Protein AF-A0A432KDE8-F1 (afdb_monomer_lite)

Foldseek 3Di:
DVLLVVLLCQLVPDAAPAEDEDEPQFQDVQLCVQVVGDDHLVRVLVSLVSNCVRFLDADDQQAGSYHYEYEHEPQGPPDDLVRLVSRVVSLVVCVVVVGAHLYYHYYYDDDPPTHDDPVVSSVVSVVCCLPVHQQVSCCVRAPFQGKGFWWAWAPWQDQDRDPCCVPPCVLQDQVQPFAATKIWTFHDDDDTAIEIEGGRDRHRDTFMWGFHADDSGHTYTAGAAAELLDHALSNQCSFPPQHSLNSVLLVVLSVVCVVVVHDDPALVVSCVSSVHDDDPCCNRHYDNPD

Sequence (290 aa):
EPSTEITKTLVETLSDGAVLSFGLESADPTVHEQNWLNCNPEQLRIAIRLVNEHGRQRGERGLPRLLPGLNFIAGLNGETEATYRMNLELLTSLRNEGLWLRRINIRQVEGQGFQEIPEQTFREFKREVRESIDRPLLKEMLPVGTILREVWWEAHDDRIRRPEQVLDPSYREASIHGAPGITFGRQIGAYPILVGVPYKIPLETGSDILVTGHGMRSITGVEVGLDVNSATQQQFMAIPGIGSKSAWRLVSARARAASRGVAFDSVESAFAAARLDFPATADSVLSCDA

Structure (mmCIF, N/CA/C/O backbone):
data_AF-A0A432KDE8-F1
#
_entry.id   AF-A0A432KDE8-F1
#
loop_
_atom_site.group_PDB
_atom_site.id
_atom_site.type_symbol
_atom_site.label_atom_id
_atom_site.label_alt_id
_atom_site.label_comp_id
_atom_site.label_asym_id
_atom_site.label_entity_id
_atom_site.label_seq_id
_atom_site.pdbx_PDB_ins_code
_atom_site.Cartn_x
_atom_site.Cartn_y
_atom_site.Cartn_z
_atom_site.occupancy
_atom_site.B_iso_or_equiv
_atom_site.auth_seq_id
_atom_site.auth_comp_id
_atom_site.auth_asym_id
_atom_site.auth_atom_id
_atom_site.pdbx_PDB_model_num
ATOM 1 N N . GLU A 1 1 ? -28.822 14.129 5.075 1.00 82.75 1 GLU A N 1
ATOM 2 C CA . GLU A 1 1 ? -28.477 14.643 6.421 1.00 82.75 1 GLU A CA 1
ATOM 3 C C . GLU A 1 1 ? -27.187 15.457 6.345 1.00 82.75 1 GLU A C 1
ATOM 5 O O . GLU A 1 1 ? -26.467 15.291 5.363 1.00 82.75 1 GLU A O 1
ATOM 10 N N . PRO A 1 2 ? -26.862 16.310 7.334 1.00 93.62 2 PRO A N 1
ATOM 11 C CA . PRO A 1 2 ? -25.606 17.068 7.343 1.00 93.62 2 PRO A CA 1
ATOM 12 C C . PRO A 1 2 ? -24.349 16.194 7.176 1.00 93.62 2 PRO A C 1
ATOM 14 O O . PRO A 1 2 ? -23.427 16.568 6.459 1.00 93.62 2 PRO A O 1
ATOM 17 N N . SER A 1 3 ? -24.337 14.997 7.770 1.00 92.50 3 SER A N 1
ATOM 18 C CA . SER A 1 3 ? -23.261 13.999 7.648 1.00 92.50 3 SER A CA 1
ATOM 19 C C . SER A 1 3 ? -23.005 13.567 6.198 1.00 92.50 3 SER A C 1
ATOM 21 O O . SER A 1 3 ? -21.852 13.441 5.778 1.00 92.50 3 SER A O 1
ATOM 23 N N . THR A 1 4 ? -24.071 13.374 5.419 1.00 96.25 4 THR A N 1
ATOM 24 C CA . THR A 1 4 ? -24.011 13.013 3.998 1.00 96.25 4 THR A CA 1
ATOM 25 C C . THR A 1 4 ? -23.340 14.108 3.178 1.00 96.25 4 THR A C 1
ATOM 27 O O . THR A 1 4 ? -22.425 13.828 2.409 1.00 96.25 4 THR A O 1
ATOM 30 N N . GLU A 1 5 ? -23.758 15.358 3.368 1.00 97.25 5 GLU A N 1
ATOM 31 C CA . GLU A 1 5 ? -23.236 16.494 2.601 1.00 97.25 5 GLU A CA 1
ATOM 32 C C . GLU A 1 5 ? -21.779 16.801 2.962 1.00 97.25 5 GLU A C 1
ATOM 34 O O . GLU A 1 5 ? -20.968 17.067 2.075 1.00 97.25 5 GLU A O 1
ATOM 39 N N . ILE A 1 6 ? -21.401 16.650 4.238 1.00 96.75 6 ILE A N 1
ATOM 40 C CA . ILE A 1 6 ? -19.994 16.712 4.661 1.00 96.75 6 ILE A CA 1
ATOM 41 C C . ILE A 1 6 ? -19.186 15.607 3.971 1.00 96.75 6 ILE A C 1
ATOM 43 O O . ILE A 1 6 ? -18.126 15.878 3.414 1.00 96.75 6 ILE A O 1
ATOM 47 N N . THR A 1 7 ? -19.688 14.368 3.968 1.00 97.06 7 THR A N 1
ATOM 48 C CA . THR A 1 7 ? -18.990 13.230 3.347 1.00 97.06 7 THR A CA 1
ATOM 49 C C . THR A 1 7 ? -18.776 13.456 1.852 1.00 97.06 7 THR A C 1
ATOM 51 O O . THR A 1 7 ? -17.662 13.273 1.369 1.00 97.06 7 THR A O 1
ATOM 54 N N . LYS A 1 8 ? -19.804 13.907 1.123 1.00 97.31 8 LYS A N 1
ATOM 55 C CA . LYS A 1 8 ? -19.689 14.250 -0.303 1.00 97.31 8 LYS A CA 1
ATOM 56 C C . LYS A 1 8 ? -18.680 15.370 -0.539 1.00 97.31 8 LYS A C 1
ATOM 58 O O . LYS A 1 8 ? -17.790 15.209 -1.364 1.00 97.31 8 LYS A O 1
ATOM 63 N N . THR A 1 9 ? -18.747 16.439 0.256 1.00 97.69 9 THR A N 1
ATOM 64 C CA . THR A 1 9 ? -17.784 17.548 0.177 1.00 97.69 9 THR A CA 1
ATOM 65 C C . THR A 1 9 ? -16.349 17.044 0.355 1.00 97.69 9 THR A C 1
ATOM 67 O O . THR A 1 9 ? -15.463 17.425 -0.404 1.00 97.69 9 THR A O 1
ATOM 70 N N . LEU A 1 10 ? -16.097 16.144 1.314 1.00 96.38 10 LEU A N 1
ATOM 71 C CA . LEU A 1 10 ? -14.774 15.538 1.505 1.00 96.38 10 LEU A CA 1
ATOM 72 C C . LEU A 1 10 ? -14.344 14.699 0.290 1.00 96.38 10 LEU A C 1
ATOM 74 O O . LEU A 1 10 ? -13.197 14.787 -0.131 1.00 96.38 10 LEU A O 1
ATOM 78 N N . VAL A 1 11 ? -15.252 13.915 -0.296 1.00 96.31 11 VAL A N 1
ATOM 79 C CA . VAL A 1 11 ? -14.996 13.098 -1.502 1.00 96.31 11 VAL A CA 1
ATOM 80 C C . VAL A 1 11 ? -14.700 13.955 -2.741 1.00 96.31 11 VAL A C 1
ATOM 82 O O . VAL A 1 11 ? -13.965 13.524 -3.634 1.00 96.31 11 VAL A O 1
ATOM 85 N N . GLU A 1 12 ? -15.284 15.147 -2.818 1.00 95.44 12 GLU A N 1
ATOM 86 C CA . GLU A 1 12 ? -15.116 16.084 -3.933 1.00 95.44 12 GLU A CA 1
ATOM 87 C C . GLU A 1 12 ? -13.863 16.952 -3.797 1.00 95.44 12 GLU A C 1
ATOM 89 O O . GLU A 1 12 ? -13.263 17.309 -4.808 1.00 95.44 12 GLU A O 1
ATOM 94 N N . THR A 1 13 ? -13.463 17.289 -2.568 1.00 95.00 13 THR A N 1
ATOM 95 C CA . THR A 1 13 ? -12.390 18.265 -2.313 1.00 95.00 13 THR A CA 1
ATOM 96 C C . THR A 1 13 ? -11.050 17.643 -1.938 1.00 95.00 13 THR A C 1
ATOM 98 O O . THR A 1 13 ? -10.013 18.273 -2.150 1.00 95.00 13 THR A O 1
ATOM 101 N N . LEU A 1 14 ? -11.033 16.429 -1.382 1.00 93.81 14 LEU A N 1
ATOM 102 C CA . LEU A 1 14 ? -9.791 15.746 -1.033 1.00 93.81 14 LEU A CA 1
ATOM 103 C C . LEU A 1 14 ? -9.231 14.979 -2.231 1.00 93.81 14 LEU A C 1
ATOM 105 O O . LEU A 1 14 ? -9.968 14.413 -3.038 1.00 93.81 14 LEU A O 1
ATOM 109 N N . SER A 1 15 ? -7.902 14.899 -2.302 1.00 92.06 15 SER A N 1
ATOM 110 C CA . SER A 1 15 ? -7.239 13.975 -3.217 1.00 92.06 15 SER A CA 1
ATOM 111 C C . SER A 1 15 ? -7.617 12.535 -2.875 1.00 92.06 15 SER A C 1
ATOM 113 O O . SER A 1 15 ? -7.806 12.184 -1.706 1.00 92.06 15 SER A O 1
ATOM 115 N N . ASP A 1 16 ? -7.677 11.680 -3.890 1.00 93.38 16 ASP A N 1
ATOM 116 C CA . ASP A 1 16 ? -7.963 10.267 -3.689 1.00 93.38 16 ASP A CA 1
ATOM 117 C C . ASP A 1 16 ? -6.924 9.580 -2.789 1.00 93.38 16 ASP A C 1
ATOM 119 O O . ASP A 1 16 ? -5.764 9.981 -2.679 1.00 93.38 16 ASP A O 1
ATOM 123 N N . GLY A 1 17 ? -7.361 8.548 -2.076 1.00 93.12 17 GLY A N 1
ATOM 124 C CA . GLY A 1 17 ? -6.592 7.912 -1.013 1.00 93.12 17 GLY A CA 1
ATOM 125 C C . GLY A 1 17 ? -6.749 8.572 0.355 1.00 93.12 17 GLY A C 1
ATOM 126 O O . GLY A 1 17 ? -6.045 8.180 1.293 1.00 93.12 17 GLY A O 1
ATOM 127 N N . ALA A 1 18 ? -7.652 9.546 0.498 1.00 94.56 18 ALA A N 1
ATOM 128 C CA . ALA A 1 18 ? -7.972 10.143 1.784 1.00 94.56 18 ALA A CA 1
ATOM 129 C C . ALA A 1 18 ? -8.599 9.120 2.746 1.00 94.56 18 ALA A C 1
ATOM 131 O O . ALA A 1 18 ? -9.292 8.178 2.345 1.00 94.56 18 ALA A O 1
ATOM 132 N N . VAL A 1 19 ? -8.352 9.307 4.047 1.00 94.31 19 VAL A N 1
ATOM 133 C CA . VAL A 1 19 ? -8.824 8.388 5.092 1.00 94.31 19 VAL A CA 1
ATOM 134 C C . VAL A 1 19 ? -9.444 9.152 6.245 1.00 94.31 19 VAL A C 1
ATOM 136 O O . VAL A 1 19 ? -8.786 10.001 6.846 1.00 94.31 19 VAL A O 1
ATOM 139 N N . LEU A 1 20 ? -10.679 8.796 6.597 1.00 93.50 20 LEU A N 1
ATOM 140 C CA . LEU A 1 20 ? -11.318 9.255 7.826 1.00 93.50 20 LEU A CA 1
ATOM 141 C C . LEU A 1 20 ? -10.992 8.302 8.963 1.00 93.50 20 LEU A C 1
ATOM 143 O O . LEU A 1 20 ? -11.330 7.124 8.912 1.00 93.50 20 LEU A O 1
ATOM 147 N N . SER A 1 21 ? -10.324 8.810 9.992 1.00 90.44 21 SER A N 1
ATOM 148 C CA . SER A 1 21 ? -9.981 8.021 11.169 1.00 90.44 21 SER A CA 1
ATOM 149 C C . SER A 1 21 ? -11.147 8.018 12.153 1.00 90.44 21 SER A C 1
ATOM 151 O O . SER A 1 21 ? -11.440 9.047 12.754 1.00 90.44 21 SER A O 1
ATOM 153 N N . PHE A 1 22 ? -11.762 6.858 12.360 1.00 91.31 22 PHE A N 1
ATOM 154 C CA . PHE A 1 22 ? -12.765 6.652 13.398 1.00 91.31 22 PHE A CA 1
ATOM 155 C C . PHE A 1 22 ? -12.107 6.112 14.674 1.00 91.31 22 PHE A C 1
ATOM 157 O O . PHE A 1 22 ? -11.294 5.179 14.630 1.00 91.31 22 PHE A O 1
ATOM 164 N N . GLY A 1 23 ? -12.443 6.734 15.805 1.00 83.00 23 GLY A N 1
ATOM 165 C CA . GLY A 1 23 ? -12.075 6.271 17.141 1.00 83.00 23 GLY A CA 1
ATOM 166 C C . GLY A 1 23 ? -13.176 5.374 17.691 1.00 83.00 23 GLY A C 1
ATOM 167 O O . GLY A 1 23 ? -14.248 5.870 18.027 1.00 83.00 23 GLY A O 1
ATOM 168 N N . LEU A 1 24 ? -12.940 4.062 17.652 1.00 92.44 24 LEU A N 1
ATOM 169 C CA . LEU A 1 24 ? -13.739 3.067 18.374 1.00 92.44 24 LEU A CA 1
ATOM 170 C C . LEU A 1 24 ? -12.958 2.544 19.580 1.00 92.44 24 LEU A C 1
ATOM 172 O O . LEU A 1 24 ? -13.542 2.325 20.631 1.00 92.44 24 LEU A O 1
ATOM 176 N N . GLU A 1 25 ? -11.649 2.319 19.399 1.00 95.12 25 GLU A N 1
ATOM 177 C CA . GLU A 1 25 ? -10.692 1.797 20.379 1.00 95.12 25 GLU A CA 1
ATOM 178 C C . GLU A 1 25 ? -10.941 0.337 20.804 1.00 95.12 25 GLU A C 1
ATOM 180 O O . GLU A 1 25 ? -9.990 -0.447 20.797 1.00 95.12 25 GLU A O 1
ATOM 185 N N . SER A 1 26 ? -12.186 -0.054 21.090 1.00 96.50 26 SER A N 1
ATOM 186 C CA . SER A 1 26 ? -12.612 -1.426 21.381 1.00 96.50 26 SER A CA 1
ATOM 187 C C . SER A 1 26 ? -14.094 -1.644 21.047 1.00 96.50 26 SER A C 1
ATOM 189 O O . SER A 1 26 ? -14.924 -0.760 21.234 1.00 96.50 26 SER A O 1
ATOM 191 N N . ALA A 1 27 ? -14.434 -2.838 20.565 1.00 96.44 27 ALA A N 1
ATOM 192 C CA . ALA A 1 27 ? -15.807 -3.297 20.358 1.00 96.44 27 ALA A CA 1
ATOM 193 C C . ALA A 1 27 ? -16.428 -3.914 21.624 1.00 96.44 27 ALA A C 1
ATOM 195 O O . ALA A 1 27 ? -17.607 -4.259 21.613 1.00 96.44 27 ALA A O 1
ATOM 196 N N . ASP A 1 28 ? -15.641 -4.088 22.687 1.00 96.88 28 ASP A N 1
ATOM 197 C CA . ASP A 1 28 ? -16.092 -4.674 23.946 1.00 96.88 28 ASP A CA 1
ATOM 198 C C . ASP A 1 28 ? -16.899 -3.650 24.769 1.00 96.88 28 ASP A C 1
ATOM 200 O O . ASP A 1 28 ? -16.348 -2.608 25.144 1.00 96.88 28 ASP A O 1
ATOM 204 N N . PRO A 1 29 ? -18.183 -3.924 25.084 1.00 95.81 29 PRO A N 1
ATOM 205 C CA . PRO A 1 29 ? -19.028 -3.010 25.850 1.00 95.81 29 PRO A CA 1
ATOM 206 C C . PRO A 1 29 ? -18.489 -2.687 27.247 1.00 95.81 29 PRO A C 1
ATOM 208 O O . PRO A 1 29 ? -18.653 -1.562 27.717 1.00 95.81 29 PRO A O 1
ATOM 211 N N . THR A 1 30 ? -17.826 -3.640 27.911 1.00 96.38 30 THR A N 1
ATOM 212 C CA . THR A 1 30 ? -17.240 -3.419 29.239 1.00 96.38 30 THR A CA 1
ATOM 213 C C . THR A 1 30 ? -16.059 -2.460 29.152 1.00 96.38 30 THR A C 1
ATOM 215 O O . THR A 1 30 ? -15.955 -1.539 29.961 1.00 96.38 30 THR A O 1
ATOM 218 N N . VAL A 1 31 ? -15.207 -2.615 28.134 1.00 96.31 31 VAL A N 1
ATOM 219 C CA . VAL A 1 31 ? -14.114 -1.667 27.866 1.00 96.31 31 VAL A CA 1
ATOM 220 C C . VAL A 1 31 ? -14.674 -0.298 27.477 1.00 96.31 31 VAL A C 1
ATOM 222 O O . VAL A 1 31 ? -14.171 0.725 27.936 1.00 96.31 31 VAL A O 1
ATOM 225 N N . HIS A 1 32 ? -15.737 -0.259 26.674 1.00 95.06 32 HIS A N 1
ATOM 226 C CA . HIS A 1 32 ? -16.395 0.983 26.276 1.00 95.06 32 HIS A CA 1
ATOM 227 C C . HIS A 1 32 ? -16.885 1.794 27.482 1.00 95.06 32 HIS A C 1
ATOM 229 O O . HIS A 1 32 ? -16.565 2.978 27.593 1.00 95.06 32 HIS A O 1
ATOM 235 N N . GLU A 1 33 ? -17.592 1.148 28.412 1.00 95.44 33 GLU A N 1
ATOM 236 C CA . GLU A 1 33 ? -18.104 1.784 29.628 1.00 95.44 33 GLU A CA 1
ATOM 237 C C . GLU A 1 33 ? -16.974 2.227 30.569 1.00 95.44 33 GLU A C 1
ATOM 239 O O . GLU A 1 33 ? -16.932 3.383 30.986 1.00 95.44 33 GLU A O 1
ATOM 244 N N . GLN A 1 34 ? -16.012 1.345 30.865 1.00 95.81 34 GLN A N 1
ATOM 245 C CA . GLN A 1 34 ? -14.955 1.640 31.841 1.00 95.81 34 GLN A CA 1
ATOM 246 C C . GLN A 1 34 ? -13.970 2.724 31.385 1.00 95.81 34 GLN A C 1
ATOM 248 O O . GLN A 1 34 ? -13.330 3.360 32.224 1.00 95.81 34 GLN A O 1
ATOM 253 N N . ASN A 1 35 ? -13.844 2.948 30.075 1.00 94.44 35 ASN A N 1
ATOM 254 C CA . ASN A 1 35 ? -12.920 3.932 29.507 1.00 94.44 35 ASN A CA 1
ATOM 255 C C . ASN A 1 35 ? -13.633 5.146 28.896 1.00 94.44 35 ASN A C 1
ATOM 257 O O . ASN A 1 35 ? -12.961 5.983 28.297 1.00 94.44 35 ASN A O 1
ATOM 261 N N . TRP A 1 36 ? -14.957 5.264 29.061 1.00 93.25 36 TRP A N 1
ATOM 262 C CA . TRP A 1 36 ? -15.755 6.389 28.555 1.00 93.25 36 TRP A CA 1
ATOM 263 C C . TRP A 1 36 ? -15.548 6.635 27.053 1.00 93.25 36 TRP A C 1
ATOM 265 O O . TRP A 1 36 ? -15.323 7.765 26.613 1.00 93.25 36 TRP A O 1
ATOM 275 N N . LEU A 1 37 ? -15.564 5.560 26.261 1.00 93.19 37 LEU A N 1
ATOM 276 C CA . LEU A 1 37 ? -15.323 5.653 24.822 1.00 93.19 37 LEU A CA 1
ATOM 277 C C . LEU A 1 37 ? -16.490 6.372 24.123 1.00 93.19 37 LEU A C 1
ATOM 279 O O . LEU A 1 37 ? -17.655 6.202 24.466 1.00 93.19 37 LEU A O 1
ATOM 283 N N . ASN A 1 38 ? -16.181 7.183 23.111 1.00 88.56 38 ASN A N 1
ATOM 284 C CA . ASN A 1 38 ? -17.164 8.093 22.503 1.00 88.56 38 ASN A CA 1
ATOM 285 C C . ASN A 1 38 ? -18.057 7.447 21.432 1.00 88.56 38 ASN A C 1
ATOM 287 O O . ASN A 1 38 ? -19.026 8.064 20.992 1.00 88.56 38 ASN A O 1
ATOM 291 N N . CYS A 1 39 ? -17.700 6.258 20.947 1.00 89.69 39 CYS A N 1
ATOM 292 C CA . CYS A 1 39 ? -18.337 5.626 19.796 1.00 89.69 39 CYS A CA 1
ATOM 293 C C . CYS A 1 39 ? -18.566 4.144 20.072 1.00 89.69 39 CYS A C 1
ATOM 295 O O . CYS A 1 39 ? -17.657 3.457 20.540 1.00 89.69 39 CYS A O 1
ATOM 297 N N . ASN A 1 40 ? -19.769 3.653 19.780 1.00 90.62 40 ASN A N 1
ATOM 298 C CA . ASN A 1 40 ? -20.090 2.229 19.850 1.00 90.62 40 ASN A CA 1
ATOM 299 C C . ASN A 1 40 ? -20.068 1.566 18.451 1.00 90.62 40 ASN A C 1
ATOM 301 O O . ASN A 1 40 ? -20.041 2.261 17.425 1.00 90.62 40 ASN A O 1
ATOM 305 N N . PRO A 1 41 ? -20.064 0.221 18.371 1.00 93.31 41 PRO A N 1
ATOM 306 C CA . PRO A 1 41 ? -20.001 -0.499 17.098 1.00 93.31 41 PRO A CA 1
ATOM 307 C C . PRO A 1 41 ? -21.138 -0.175 16.115 1.00 93.31 41 PRO A C 1
ATOM 309 O O . PRO A 1 41 ? -20.912 -0.156 14.902 1.00 93.31 41 PRO A O 1
ATOM 312 N N . GLU A 1 42 ? -22.349 0.094 16.601 1.00 92.19 42 GLU A N 1
ATOM 313 C CA . GLU A 1 42 ? -23.518 0.423 15.782 1.00 92.19 42 GLU A CA 1
ATOM 314 C C . GLU A 1 42 ? -23.363 1.793 15.112 1.00 92.19 42 GLU A C 1
ATOM 316 O O . GLU A 1 42 ? -23.521 1.914 13.893 1.00 92.19 42 GLU A O 1
ATOM 321 N N . GLN A 1 43 ? -22.996 2.815 15.889 1.00 92.88 43 GLN A N 1
ATOM 322 C CA . GLN A 1 43 ? -22.702 4.162 15.394 1.00 92.88 43 GLN A CA 1
ATOM 323 C C . GLN A 1 43 ? -21.555 4.130 14.385 1.00 92.88 43 GLN A C 1
ATOM 325 O O . GLN A 1 43 ? -21.659 4.709 13.298 1.00 92.88 43 GLN A O 1
ATOM 330 N N . LEU A 1 44 ? -20.488 3.393 14.708 1.00 95.12 44 LEU A N 1
ATOM 331 C CA . LEU A 1 44 ? -19.358 3.203 13.810 1.00 95.12 44 LEU A CA 1
ATOM 332 C C . LEU A 1 44 ? -19.802 2.595 12.476 1.00 95.12 44 LEU A C 1
ATOM 334 O O . LEU A 1 44 ? -19.401 3.066 11.412 1.00 95.12 44 LEU A O 1
ATOM 338 N N . ARG A 1 45 ? -20.635 1.551 12.516 1.00 96.81 45 ARG A N 1
ATOM 339 C CA . ARG A 1 45 ? -21.112 0.857 11.316 1.00 96.81 45 ARG A CA 1
ATOM 340 C C . ARG A 1 45 ? -21.904 1.783 10.397 1.00 96.81 45 ARG A C 1
ATOM 342 O O . ARG A 1 45 ? -21.706 1.729 9.184 1.00 96.81 45 ARG A O 1
ATOM 349 N N . ILE A 1 46 ? -22.757 2.646 10.950 1.00 95.94 46 ILE A N 1
ATOM 350 C CA . ILE A 1 46 ? -23.499 3.654 10.173 1.00 95.94 46 ILE A CA 1
ATOM 351 C C . ILE A 1 46 ? -22.521 4.604 9.471 1.00 95.94 46 ILE A C 1
ATOM 353 O O . ILE A 1 46 ? -22.634 4.822 8.264 1.00 95.94 46 ILE A O 1
ATOM 357 N N . ALA A 1 47 ? -21.516 5.106 10.191 1.00 95.69 47 ALA A N 1
ATOM 358 C CA . ALA A 1 47 ? -20.521 6.009 9.621 1.00 95.69 47 ALA A CA 1
ATOM 359 C C . ALA A 1 47 ? -19.671 5.337 8.525 1.00 95.69 47 ALA A C 1
ATOM 361 O O . ALA A 1 47 ? -19.463 5.914 7.458 1.00 95.69 47 ALA A O 1
ATOM 362 N N . ILE A 1 48 ? -19.232 4.092 8.739 1.00 97.69 48 ILE A N 1
ATOM 363 C CA . ILE A 1 48 ? -18.490 3.305 7.741 1.00 97.69 48 ILE A CA 1
ATOM 364 C C . ILE A 1 48 ? -19.320 3.105 6.472 1.00 97.69 48 ILE A C 1
ATOM 366 O O . ILE A 1 48 ? -18.772 3.233 5.373 1.00 97.69 48 ILE A O 1
ATOM 370 N N . ARG A 1 49 ? -20.615 2.784 6.608 1.00 97.94 49 ARG A N 1
ATOM 371 C CA . ARG A 1 49 ? -21.530 2.604 5.470 1.00 97.94 49 ARG A CA 1
ATOM 372 C C . ARG A 1 49 ? -21.644 3.883 4.652 1.00 97.94 49 ARG A C 1
ATOM 374 O O . ARG A 1 49 ? -21.433 3.825 3.447 1.00 97.94 49 ARG A O 1
ATOM 381 N N . LEU A 1 50 ? -21.861 5.022 5.311 1.00 97.81 50 LEU A N 1
ATOM 382 C CA . LEU A 1 50 ? -21.957 6.323 4.647 1.00 97.81 50 LEU A CA 1
ATOM 383 C C . LEU A 1 50 ? -20.683 6.672 3.860 1.00 97.81 50 LEU A C 1
ATOM 385 O O . LEU A 1 50 ? -20.750 7.101 2.710 1.00 97.81 50 LEU A O 1
ATOM 389 N N . VAL A 1 51 ? -19.505 6.453 4.456 1.00 97.88 51 VAL A N 1
ATOM 390 C CA . VAL A 1 51 ? -18.230 6.713 3.767 1.00 97.88 51 VAL A CA 1
ATOM 391 C C . VAL A 1 51 ? -18.026 5.746 2.602 1.00 97.88 51 VAL A C 1
ATOM 393 O O . VAL A 1 51 ? -17.561 6.162 1.548 1.00 97.88 51 VAL A O 1
ATOM 396 N N . ASN A 1 52 ? -18.381 4.469 2.754 1.00 98.19 52 ASN A N 1
ATOM 397 C CA . ASN A 1 52 ? -18.267 3.494 1.667 1.00 98.19 52 ASN A CA 1
ATOM 398 C C . ASN A 1 52 ? -19.216 3.798 0.503 1.00 98.19 52 ASN A C 1
ATOM 400 O O . ASN A 1 52 ? -18.825 3.609 -0.647 1.00 98.19 52 ASN A O 1
ATOM 404 N N . GLU A 1 53 ? -20.425 4.280 0.789 1.00 97.88 53 GLU A N 1
ATOM 405 C CA . GLU A 1 53 ? -21.426 4.638 -0.220 1.00 97.88 53 GLU A CA 1
ATOM 406 C C . GLU A 1 53 ? -20.908 5.709 -1.188 1.00 97.88 53 GLU A C 1
ATOM 408 O O . GLU A 1 53 ? -21.086 5.587 -2.398 1.00 97.88 53 GLU A O 1
ATOM 413 N N . HIS A 1 54 ? -20.223 6.734 -0.674 1.00 97.56 54 HIS A N 1
ATOM 414 C CA . HIS A 1 54 ? -19.767 7.864 -1.491 1.00 97.56 54 HIS A CA 1
ATOM 415 C C . HIS A 1 54 ? -18.274 7.819 -1.846 1.00 97.56 54 HIS A C 1
ATOM 417 O O . HIS A 1 54 ? -17.869 8.303 -2.899 1.00 97.56 54 HIS A O 1
ATOM 423 N N . GLY A 1 55 ? -17.434 7.253 -0.982 1.00 97.19 55 GLY A N 1
ATOM 424 C CA . GLY A 1 55 ? -15.978 7.368 -1.068 1.00 97.19 55 GLY A CA 1
ATOM 425 C C . GLY A 1 55 ? -15.259 6.199 -1.739 1.00 97.19 55 GLY A C 1
ATOM 426 O O . GLY A 1 55 ? -14.099 6.338 -2.132 1.00 97.19 55 GLY A O 1
ATOM 427 N N . ARG A 1 56 ? -15.923 5.050 -1.912 1.00 95.88 56 ARG A N 1
ATOM 428 C CA . ARG A 1 56 ? -15.291 3.823 -2.430 1.00 95.88 56 ARG A CA 1
ATOM 429 C C . ARG A 1 56 ? -14.870 3.914 -3.899 1.00 95.88 56 ARG A C 1
ATOM 431 O O . ARG A 1 56 ? -14.016 3.140 -4.335 1.00 95.88 56 ARG A O 1
ATOM 438 N N . GLN A 1 57 ? -15.458 4.833 -4.665 1.00 95.56 57 GLN A N 1
ATOM 439 C CA . GLN A 1 57 ? -15.129 5.021 -6.075 1.00 95.56 57 GLN A CA 1
ATOM 440 C C . GLN A 1 57 ? -13.639 5.338 -6.251 1.00 95.56 57 GLN A C 1
ATOM 442 O O . GLN A 1 57 ? -13.055 6.102 -5.482 1.00 95.56 57 GLN A O 1
ATOM 447 N N . ARG A 1 58 ? -13.026 4.755 -7.284 1.00 95.31 58 ARG A N 1
ATOM 448 C CA . ARG A 1 58 ? -11.635 5.032 -7.648 1.00 95.31 58 ARG A CA 1
ATOM 449 C C . ARG A 1 58 ? -11.502 6.464 -8.174 1.00 95.31 58 ARG A C 1
ATOM 451 O O . ARG A 1 58 ? -12.295 6.889 -9.013 1.00 95.31 58 ARG A O 1
ATOM 458 N N . GLY A 1 59 ? -10.527 7.195 -7.650 1.00 95.12 59 GLY A N 1
ATOM 459 C CA . GLY A 1 59 ? -10.118 8.505 -8.131 1.00 95.12 59 GLY A CA 1
ATOM 460 C C . GLY A 1 59 ? -9.091 8.421 -9.256 1.00 95.12 59 GLY A C 1
ATOM 461 O O . GLY A 1 59 ? -8.749 7.342 -9.744 1.00 95.12 59 GLY A O 1
ATOM 462 N N . GLU A 1 60 ? -8.613 9.588 -9.673 1.00 94.31 60 GLU A N 1
ATOM 463 C CA . GLU A 1 60 ? -7.749 9.760 -10.844 1.00 94.31 60 GLU A CA 1
ATOM 464 C C . GLU A 1 60 ? -6.352 9.157 -10.664 1.00 94.31 60 GLU A C 1
ATOM 466 O O . GLU A 1 60 ? -5.786 8.632 -11.623 1.00 94.31 60 GLU A O 1
ATOM 471 N N . ARG A 1 61 ? -5.811 9.157 -9.438 1.00 95.00 61 ARG A N 1
ATOM 472 C CA . ARG A 1 61 ? -4.491 8.581 -9.136 1.00 95.00 61 ARG A CA 1
ATOM 473 C C . ARG A 1 61 ? -4.565 7.092 -8.800 1.00 95.00 61 ARG A C 1
ATOM 475 O O . ARG A 1 61 ? -3.560 6.485 -8.428 1.00 95.00 61 ARG A O 1
ATOM 482 N N . GLY A 1 62 ? -5.742 6.487 -8.943 1.00 95.31 62 GLY A N 1
ATOM 483 C CA . GLY A 1 62 ? -5.955 5.050 -8.826 1.00 95.31 62 GLY A CA 1
ATOM 484 C C . GLY A 1 62 ? -6.319 4.564 -7.424 1.00 95.31 62 GLY A C 1
ATOM 485 O O . GLY A 1 62 ? -6.606 3.375 -7.273 1.00 95.31 62 GLY A O 1
ATOM 486 N N . LEU A 1 63 ? -6.376 5.433 -6.409 1.00 95.56 63 LEU A N 1
ATOM 487 C CA . LEU A 1 63 ? -6.855 5.067 -5.070 1.00 95.56 63 LEU A CA 1
ATOM 488 C C . LEU A 1 63 ? -8.365 5.317 -4.932 1.00 95.56 63 LEU A C 1
ATOM 490 O O . LEU A 1 63 ? -8.922 6.133 -5.658 1.00 95.56 63 LEU A O 1
ATOM 494 N N . PRO A 1 64 ? -9.071 4.648 -4.005 1.00 95.62 64 PRO A N 1
ATOM 495 C CA . PRO A 1 64 ? -10.422 5.062 -3.620 1.00 95.62 64 PRO A CA 1
ATOM 496 C C . PRO A 1 64 ? -10.426 6.499 -3.100 1.00 95.62 64 PRO A C 1
ATOM 498 O O . PRO A 1 64 ? -9.504 6.874 -2.378 1.00 95.62 64 PRO A O 1
ATOM 501 N N . ARG A 1 65 ? -11.451 7.292 -3.421 1.00 96.00 65 ARG A N 1
ATOM 502 C CA . ARG A 1 65 ? -11.514 8.713 -3.044 1.00 96.00 65 ARG A CA 1
ATOM 503 C C . ARG A 1 65 ? -11.416 8.926 -1.536 1.00 96.00 65 ARG A C 1
ATOM 505 O O . ARG A 1 65 ? -10.574 9.692 -1.079 1.00 96.00 65 ARG A O 1
ATOM 512 N N . LEU A 1 66 ? -12.246 8.219 -0.774 1.00 96.38 66 LEU A N 1
ATOM 513 C CA . LEU A 1 66 ? -12.317 8.342 0.677 1.00 96.38 66 LEU A CA 1
ATOM 514 C C . LEU A 1 66 ? -12.693 7.005 1.300 1.00 96.38 66 LEU A C 1
ATOM 516 O O . LEU A 1 66 ? -13.659 6.367 0.890 1.00 96.38 66 LEU A O 1
ATOM 520 N N . LEU A 1 67 ? -11.960 6.584 2.324 1.00 96.88 67 LEU A N 1
ATOM 521 C CA . LEU A 1 67 ? -12.284 5.362 3.053 1.00 96.88 67 LEU A CA 1
ATOM 522 C C . LEU A 1 67 ? -12.129 5.532 4.566 1.00 96.88 67 LEU A C 1
ATOM 524 O O . LEU A 1 67 ? -11.338 6.356 5.025 1.00 96.88 67 LEU A O 1
ATOM 528 N N . PRO A 1 68 ? -12.852 4.740 5.368 1.00 96.56 68 PRO A N 1
ATOM 529 C CA . PRO A 1 68 ? -12.689 4.734 6.813 1.00 96.56 68 PRO A CA 1
ATOM 530 C C . PRO A 1 68 ? -11.388 4.032 7.231 1.00 96.56 68 PRO A C 1
ATOM 532 O O . PRO A 1 68 ? -10.954 3.046 6.630 1.00 96.56 68 PRO A O 1
ATOM 535 N N . GLY A 1 69 ? -10.779 4.516 8.305 1.00 95.38 69 GLY A N 1
ATOM 536 C CA . GLY A 1 69 ? -9.718 3.860 9.056 1.00 95.38 69 GLY A CA 1
ATOM 537 C C . GLY A 1 69 ? -10.146 3.667 10.507 1.00 95.38 69 GLY A C 1
ATOM 538 O O . GLY A 1 69 ? -10.873 4.495 11.048 1.00 95.38 69 GLY A O 1
ATOM 539 N N . LEU A 1 70 ? -9.696 2.580 11.129 1.00 95.56 70 LEU A N 1
ATOM 540 C CA . LEU A 1 70 ? -10.026 2.227 12.510 1.00 95.56 70 LEU A CA 1
ATOM 541 C C . LEU A 1 70 ? -8.782 2.202 13.389 1.00 95.56 70 LEU A C 1
ATOM 543 O O . LEU A 1 70 ? -7.688 1.847 12.937 1.00 95.56 70 LEU A O 1
ATOM 547 N N . ASN A 1 71 ? -8.975 2.522 14.665 1.00 94.94 71 ASN A N 1
ATOM 548 C CA . ASN A 1 71 ? -7.963 2.376 15.700 1.00 94.94 71 ASN A CA 1
ATOM 549 C C . ASN A 1 71 ? -8.490 1.463 16.806 1.00 94.94 71 ASN A C 1
ATOM 551 O O . ASN A 1 71 ? -9.559 1.717 17.349 1.00 94.94 71 ASN A O 1
ATOM 555 N N . PHE A 1 72 ? -7.703 0.444 17.139 1.00 96.50 72 PHE A N 1
ATOM 556 C CA . PHE A 1 72 ? -7.864 -0.397 18.317 1.00 96.50 72 PHE A CA 1
ATOM 557 C C . PHE A 1 72 ? -6.707 -0.153 19.281 1.00 96.50 72 PHE A C 1
ATOM 559 O O . PHE A 1 72 ? -5.555 0.014 18.848 1.00 96.50 72 PHE A O 1
ATOM 566 N N . ILE A 1 73 ? -7.017 -0.132 20.573 1.00 95.75 73 ILE A N 1
ATOM 567 C CA . ILE A 1 73 ? -6.057 0.103 21.649 1.00 95.75 73 ILE A CA 1
ATOM 568 C C . ILE A 1 73 ? -6.186 -1.028 22.668 1.00 95.75 73 ILE A C 1
ATOM 570 O O . ILE A 1 73 ? -7.246 -1.206 23.251 1.00 95.75 73 ILE A O 1
ATOM 574 N N . ALA A 1 74 ? -5.098 -1.766 22.871 1.00 96.38 74 ALA A N 1
ATOM 575 C CA . ALA A 1 74 ? -4.973 -2.783 23.910 1.00 96.38 74 ALA A CA 1
ATOM 576 C C . ALA A 1 74 ? -4.376 -2.186 25.194 1.00 96.38 74 ALA A C 1
ATOM 578 O O . ALA A 1 74 ? -3.583 -1.243 25.113 1.00 96.38 74 ALA A O 1
ATOM 579 N N . GLY A 1 75 ? -4.714 -2.760 26.349 1.00 95.62 75 GLY A N 1
ATOM 580 C CA . GLY A 1 75 ? -4.295 -2.301 27.683 1.00 95.62 75 GLY A CA 1
ATOM 581 C C . GLY A 1 75 ? -5.276 -1.329 28.347 1.00 95.62 75 GLY A C 1
ATOM 582 O O . GLY A 1 75 ? -4.943 -0.679 29.337 1.00 95.62 75 GLY A O 1
ATOM 583 N N . LEU A 1 76 ? -6.482 -1.198 27.793 1.00 96.25 76 LEU A N 1
ATOM 584 C CA . LEU A 1 76 ? -7.562 -0.403 28.379 1.00 96.25 76 LEU A CA 1
ATOM 585 C C . LEU A 1 76 ? -8.228 -1.138 29.546 1.00 96.25 76 LEU A C 1
ATOM 587 O O . LEU A 1 76 ? -8.201 -2.362 29.599 1.00 96.25 76 LEU A O 1
ATOM 591 N N . ASN A 1 77 ? -8.861 -0.387 30.451 1.00 95.06 77 ASN A N 1
ATOM 592 C CA . ASN A 1 77 ? -9.521 -0.956 31.626 1.00 95.06 77 ASN A CA 1
ATOM 593 C C . ASN A 1 77 ? -10.719 -1.843 31.243 1.00 95.06 77 ASN A C 1
ATOM 595 O O . ASN A 1 77 ? -11.522 -1.474 30.390 1.00 95.06 77 ASN A O 1
ATOM 599 N N . GLY A 1 78 ? -10.842 -3.005 31.879 1.00 94.81 78 GLY A N 1
ATOM 600 C CA . GLY A 1 78 ? -11.866 -4.006 31.590 1.00 94.81 78 GLY A CA 1
ATOM 601 C C . GLY A 1 78 ? -11.525 -4.954 30.436 1.00 94.81 78 GLY A C 1
ATOM 602 O O . GLY A 1 78 ? -12.357 -5.799 30.113 1.00 94.81 78 GLY A O 1
ATOM 603 N N . GLU A 1 79 ? -10.342 -4.846 29.818 1.00 95.75 79 GLU A N 1
ATOM 604 C CA . GLU A 1 79 ? -9.953 -5.720 28.707 1.00 95.75 79 GLU A CA 1
ATOM 605 C C . GLU A 1 79 ? -9.714 -7.161 29.191 1.00 95.75 79 GLU A C 1
ATOM 607 O O . GLU A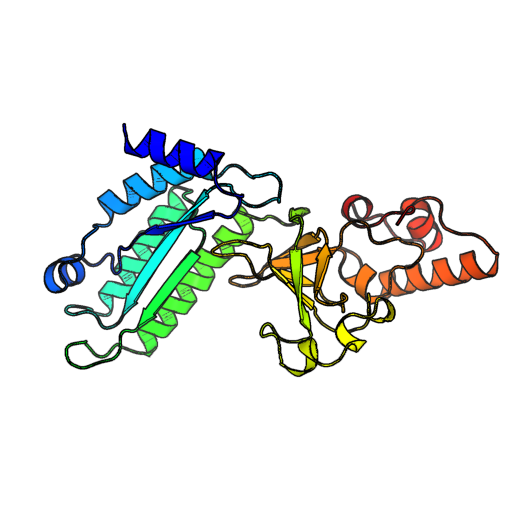 1 79 ? -9.111 -7.418 30.235 1.00 95.75 79 GLU A O 1
ATOM 612 N N . THR A 1 80 ? -10.192 -8.124 28.406 1.00 95.31 80 THR A N 1
ATOM 613 C CA . THR A 1 80 ? -9.994 -9.561 28.624 1.00 95.31 80 THR A CA 1
ATOM 614 C C . THR A 1 80 ? -9.590 -10.237 27.316 1.00 95.31 80 THR A C 1
ATOM 616 O O . THR A 1 80 ? -9.664 -9.646 26.241 1.00 95.31 80 THR A O 1
ATOM 619 N N . GLU A 1 81 ? -9.221 -11.520 27.347 1.00 94.00 81 GLU A N 1
ATOM 620 C CA . GLU A 1 81 ? -8.973 -12.266 26.103 1.00 94.00 81 GLU A CA 1
ATOM 621 C C . GLU A 1 81 ? -10.190 -12.267 25.157 1.00 94.00 81 GLU A C 1
ATOM 623 O O . GLU A 1 81 ? -10.033 -12.255 23.933 1.00 94.00 81 GLU A O 1
ATOM 628 N N . ALA A 1 82 ? -11.409 -12.215 25.709 1.00 96.19 82 ALA A N 1
ATOM 629 C CA . ALA A 1 82 ? -12.639 -12.143 24.927 1.00 96.19 82 ALA A CA 1
ATOM 630 C C . ALA A 1 82 ? -12.770 -10.824 24.146 1.00 96.19 82 ALA A C 1
ATOM 632 O O . ALA A 1 82 ? -13.381 -10.823 23.076 1.00 96.19 82 ALA A O 1
ATOM 633 N N . THR A 1 83 ? -12.155 -9.735 24.618 1.00 97.06 83 THR A N 1
ATOM 634 C CA . THR A 1 83 ? -12.152 -8.426 23.950 1.00 97.06 83 THR A CA 1
ATOM 635 C C . THR A 1 83 ? -11.537 -8.513 22.553 1.00 97.06 83 THR A C 1
ATOM 637 O O . THR A 1 83 ? -12.109 -8.017 21.580 1.00 97.06 83 THR A O 1
ATOM 640 N N . TYR A 1 84 ? -10.408 -9.216 22.401 1.00 97.19 84 TYR A N 1
ATOM 641 C CA . TYR A 1 84 ? -9.768 -9.393 21.093 1.00 97.19 84 TYR A CA 1
ATOM 642 C C . TYR A 1 84 ? -10.640 -10.188 20.119 1.00 97.19 84 TYR A C 1
ATOM 644 O O . TYR A 1 84 ? -10.675 -9.876 18.925 1.00 97.19 84 TYR A O 1
ATOM 652 N N . ARG A 1 85 ? -11.386 -11.180 20.624 1.00 96.81 85 ARG A N 1
ATOM 653 C CA . ARG A 1 85 ? -12.359 -11.928 19.822 1.00 96.81 85 ARG A CA 1
ATOM 654 C C . ARG A 1 85 ? -13.489 -11.016 19.341 1.00 96.81 85 ARG A C 1
ATOM 656 O O . ARG A 1 85 ? -13.760 -11.003 18.145 1.00 96.81 85 ARG A O 1
ATOM 663 N N . MET A 1 86 ? -14.082 -10.206 20.222 1.00 97.62 86 MET A N 1
ATOM 664 C CA . MET A 1 86 ? -15.144 -9.254 19.850 1.00 97.62 86 MET A CA 1
ATOM 665 C C . MET A 1 86 ? -14.663 -8.237 18.804 1.00 97.62 86 MET A C 1
ATOM 667 O O . MET A 1 86 ? -15.361 -7.956 17.829 1.00 97.62 86 MET A O 1
ATOM 671 N N . ASN A 1 87 ? -13.434 -7.729 18.950 1.00 97.69 87 ASN A N 1
ATOM 672 C CA . ASN A 1 87 ? -12.818 -6.828 17.973 1.00 97.69 87 ASN A CA 1
ATOM 673 C C . ASN A 1 87 ? -12.675 -7.486 16.591 1.00 97.69 87 ASN A C 1
ATOM 675 O O . ASN A 1 87 ? -12.969 -6.865 15.565 1.00 97.69 87 ASN A O 1
ATOM 679 N N . LEU A 1 88 ? -12.240 -8.748 16.549 1.00 97.94 88 LEU A N 1
ATOM 680 C CA . LEU A 1 88 ? -12.110 -9.500 15.302 1.00 97.94 88 LEU A CA 1
ATOM 681 C C . LEU A 1 88 ? -13.476 -9.841 14.687 1.00 97.94 88 LEU A C 1
ATOM 683 O O . LEU A 1 88 ? -13.629 -9.756 13.468 1.00 97.94 88 LEU A O 1
ATOM 687 N N . GLU A 1 89 ? -14.475 -10.179 15.503 1.00 98.00 89 GLU A N 1
ATOM 688 C CA . GLU A 1 89 ? -15.856 -10.422 15.067 1.00 98.00 89 GLU A CA 1
ATOM 689 C C . GLU A 1 89 ? -16.468 -9.168 14.432 1.00 98.00 89 GLU A C 1
ATOM 691 O O . GLU A 1 89 ? -17.049 -9.252 13.345 1.00 98.00 89 GLU A O 1
ATOM 696 N N . LEU A 1 90 ? -16.259 -7.989 15.030 1.00 97.81 90 LEU A N 1
ATOM 697 C CA . LEU A 1 90 ? -16.674 -6.720 14.435 1.00 97.81 90 LEU A CA 1
ATOM 698 C C . LEU A 1 90 ? -16.034 -6.526 13.055 1.00 97.81 90 LEU A C 1
ATOM 700 O O . LEU A 1 90 ? -16.750 -6.317 12.076 1.00 97.81 90 LEU A O 1
ATOM 704 N N . LEU A 1 91 ? -14.707 -6.636 12.952 1.00 98.12 91 LEU A N 1
ATOM 705 C CA . LEU A 1 91 ? -13.991 -6.478 11.680 1.00 98.12 91 LEU A CA 1
ATOM 706 C C . LEU A 1 91 ? -14.454 -7.480 10.616 1.00 98.12 91 LEU A C 1
ATOM 708 O O . LEU A 1 91 ? -14.651 -7.113 9.456 1.00 98.12 91 LEU A O 1
ATOM 712 N N . THR A 1 92 ? -14.667 -8.730 11.020 1.00 98.19 92 THR A N 1
ATOM 713 C CA . THR A 1 92 ? -15.159 -9.798 10.145 1.00 98.19 92 THR A CA 1
ATOM 714 C C . THR A 1 92 ? -16.564 -9.484 9.645 1.00 98.19 92 THR A C 1
ATOM 716 O O . THR A 1 92 ? -16.831 -9.603 8.452 1.00 98.19 92 THR A O 1
ATOM 719 N N . SER A 1 93 ? -17.455 -9.021 10.526 1.00 98.12 93 SER A N 1
ATOM 720 C CA . SER A 1 93 ? -18.820 -8.655 10.141 1.00 98.12 93 SER A CA 1
ATOM 721 C C . SER A 1 93 ? -18.851 -7.486 9.148 1.00 98.12 93 SER A C 1
ATOM 723 O O . SER A 1 93 ? -19.521 -7.596 8.123 1.00 98.12 93 SER A O 1
ATOM 725 N N . LEU A 1 94 ? -18.042 -6.439 9.366 1.00 97.94 94 LEU A N 1
ATOM 726 C CA . LEU A 1 94 ? -17.916 -5.310 8.436 1.00 97.94 94 LEU A CA 1
ATOM 727 C C . LEU A 1 94 ? -17.439 -5.773 7.052 1.00 97.94 94 LEU A C 1
ATOM 729 O O . LEU A 1 94 ? -17.983 -5.355 6.029 1.00 97.94 94 LEU A O 1
ATOM 733 N N . ARG A 1 95 ? -16.448 -6.672 7.009 1.00 96.56 95 ARG A N 1
ATOM 734 C CA . ARG A 1 95 ? -15.955 -7.246 5.752 1.00 96.56 95 ARG A CA 1
ATOM 735 C C . ARG A 1 95 ? -17.012 -8.112 5.060 1.00 96.56 95 ARG A C 1
ATOM 737 O O . ARG A 1 95 ? -17.147 -8.024 3.843 1.00 96.56 95 ARG A O 1
ATOM 744 N N . ASN A 1 96 ? -17.771 -8.912 5.808 1.00 97.25 96 ASN A N 1
ATOM 745 C CA . ASN A 1 96 ? -18.848 -9.749 5.265 1.00 97.25 96 ASN A CA 1
ATOM 746 C C . ASN A 1 96 ? -19.987 -8.919 4.652 1.00 97.25 96 ASN A C 1
ATOM 748 O O . ASN A 1 96 ? -20.636 -9.368 3.714 1.00 97.25 96 ASN A O 1
ATOM 752 N N . GLU A 1 97 ? -20.196 -7.693 5.130 1.00 97.19 97 GLU A N 1
ATOM 753 C CA . GLU A 1 97 ? -21.101 -6.714 4.512 1.00 97.19 97 GLU A CA 1
ATOM 754 C C . GLU A 1 97 ? -20.511 -6.030 3.268 1.00 97.19 97 GLU A C 1
ATOM 756 O O . GLU A 1 97 ? -21.165 -5.191 2.651 1.00 97.19 97 GLU A O 1
ATOM 761 N N . GLY A 1 98 ? -19.271 -6.352 2.895 1.00 96.62 98 GLY A N 1
ATOM 762 C CA . GLY A 1 98 ? -18.579 -5.751 1.759 1.00 96.62 98 GLY A CA 1
ATOM 763 C C . GLY A 1 98 ? -18.084 -4.327 2.017 1.00 96.62 98 GLY A C 1
ATOM 764 O O . GLY A 1 98 ? -17.816 -3.604 1.052 1.00 96.62 98 GLY A O 1
ATOM 765 N N . LEU A 1 99 ? -17.967 -3.912 3.284 1.00 97.69 99 LEU A N 1
ATOM 766 C CA . LEU A 1 99 ? -17.468 -2.592 3.663 1.00 97.69 99 LEU A CA 1
ATOM 767 C C . LEU A 1 99 ? -15.942 -2.578 3.647 1.00 97.69 99 LEU A C 1
ATOM 769 O O . LEU A 1 99 ? -15.279 -3.417 4.259 1.00 97.69 99 LEU A O 1
ATOM 773 N N . TRP A 1 100 ? -15.372 -1.592 2.962 1.00 97.38 100 TRP A N 1
ATOM 774 C CA . TRP A 1 100 ? -13.935 -1.397 2.916 1.00 97.38 100 TRP A CA 1
ATOM 775 C C . TRP A 1 100 ? -13.461 -0.511 4.055 1.00 97.38 100 TRP A C 1
ATOM 777 O O . TRP A 1 100 ? -14.022 0.549 4.335 1.00 97.38 100 TRP A O 1
ATOM 787 N N . LEU A 1 101 ? -12.366 -0.955 4.663 1.00 96.25 101 LEU A N 1
ATOM 788 C CA . LEU A 1 101 ? -11.537 -0.190 5.578 1.00 96.25 101 LEU A CA 1
ATOM 789 C C . LEU A 1 101 ? -10.184 0.011 4.907 1.00 96.25 101 LEU A C 1
ATOM 791 O O . LEU A 1 101 ? -9.591 -0.929 4.378 1.00 96.25 101 LEU A O 1
ATOM 795 N N . ARG A 1 102 ? -9.669 1.236 4.936 1.00 93.69 102 ARG A N 1
ATOM 796 C CA . ARG A 1 102 ? -8.362 1.534 4.353 1.00 93.69 102 ARG A CA 1
ATOM 797 C C . ARG A 1 102 ? -7.216 1.147 5.269 1.00 93.69 102 ARG A C 1
ATOM 799 O O . ARG A 1 102 ? -6.160 0.745 4.777 1.00 93.69 102 ARG A O 1
ATOM 806 N N . ARG A 1 103 ? -7.387 1.297 6.581 1.00 91.12 103 ARG A N 1
ATOM 807 C CA . ARG A 1 103 ? -6.328 1.023 7.552 1.00 91.12 103 ARG A CA 1
ATOM 808 C C . ARG A 1 103 ? -6.906 0.634 8.900 1.00 91.12 103 ARG A C 1
ATOM 810 O O . ARG A 1 103 ? -7.768 1.332 9.421 1.00 91.12 103 ARG A O 1
ATOM 817 N N . ILE A 1 104 ? -6.350 -0.421 9.486 1.00 95.50 104 ILE A N 1
ATOM 818 C CA . ILE A 1 104 ? -6.615 -0.814 10.868 1.00 95.50 104 ILE A CA 1
ATOM 819 C C . ILE A 1 104 ? -5.318 -0.658 11.667 1.00 95.50 104 ILE A C 1
ATOM 821 O O . ILE A 1 104 ? -4.311 -1.352 11.448 1.00 95.50 104 ILE A O 1
ATOM 825 N N . ASN A 1 105 ? -5.319 0.315 12.573 1.00 94.81 105 ASN A N 1
ATOM 826 C CA . ASN A 1 105 ? -4.254 0.525 13.540 1.00 94.81 105 ASN A CA 1
ATOM 827 C C . ASN A 1 105 ? -4.565 -0.272 14.799 1.00 94.81 105 ASN A C 1
ATOM 829 O O . ASN A 1 105 ? -5.653 -0.166 15.345 1.00 94.81 105 ASN A O 1
ATOM 833 N N . ILE A 1 106 ? -3.587 -1.041 15.261 1.00 95.75 106 ILE A N 1
ATOM 834 C CA . ILE A 1 106 ? -3.667 -1.785 16.515 1.00 95.75 106 ILE A CA 1
ATOM 835 C C . ILE A 1 106 ? -2.464 -1.339 17.330 1.00 95.75 106 ILE A C 1
ATOM 837 O O . ILE A 1 106 ? -1.324 -1.521 16.887 1.00 95.75 106 ILE A O 1
ATOM 841 N N . ARG A 1 107 ? -2.728 -0.687 18.459 1.00 95.44 107 ARG A N 1
ATOM 842 C CA . ARG A 1 107 ? -1.726 -0.114 19.361 1.00 95.44 107 ARG A CA 1
ATOM 843 C C . ARG A 1 107 ? -1.917 -0.680 20.762 1.00 95.44 107 ARG A C 1
ATOM 845 O O . ARG A 1 107 ? -2.969 -1.227 21.062 1.00 95.44 107 ARG A O 1
ATOM 852 N N . GLN A 1 108 ? -0.895 -0.540 21.586 1.00 94.88 108 GLN A N 1
ATOM 853 C CA . GLN A 1 108 ? -0.939 -0.831 23.011 1.00 94.88 108 GLN A CA 1
ATOM 854 C C . GLN A 1 108 ? -0.664 0.480 23.746 1.00 94.88 108 GLN A C 1
ATOM 856 O O . GLN A 1 108 ? 0.199 1.245 23.307 1.00 94.88 108 GLN A O 1
ATOM 861 N N . VAL A 1 109 ? -1.421 0.763 24.802 1.00 93.94 109 VAL A N 1
ATOM 862 C CA . VAL A 1 109 ? -1.099 1.854 25.730 1.00 93.94 109 VAL A CA 1
ATOM 863 C C . VAL A 1 109 ? -0.083 1.386 26.764 1.00 93.94 109 VAL A C 1
ATOM 865 O O . VAL A 1 109 ? -0.071 0.226 27.165 1.00 93.94 109 VAL A O 1
ATOM 868 N N . GLU A 1 110 ? 0.770 2.310 27.191 1.00 88.75 110 GLU A N 1
ATOM 869 C CA . GLU A 1 110 ? 1.758 2.102 28.247 1.00 88.75 110 GLU A CA 1
ATOM 870 C C . GLU A 1 110 ? 1.613 3.229 29.275 1.00 88.75 110 GLU A C 1
ATOM 872 O O . GLU A 1 110 ? 1.410 4.388 28.905 1.00 88.75 110 GLU A O 1
ATOM 877 N N . GLY A 1 111 ? 1.708 2.904 30.566 1.00 89.00 111 GLY A N 1
ATOM 878 C CA . GLY A 1 111 ? 1.673 3.896 31.642 1.00 89.00 111 GLY A CA 1
ATOM 879 C C . GLY A 1 111 ? 0.917 3.443 32.890 1.00 89.00 111 GLY A C 1
ATOM 880 O O . GLY A 1 111 ? 0.279 2.393 32.912 1.00 89.00 111 GLY A O 1
ATOM 881 N N . GLN A 1 112 ? 0.993 4.256 33.947 1.00 87.56 112 GLN A N 1
ATOM 882 C CA . GLN A 1 112 ? 0.248 4.018 35.185 1.00 87.56 112 GLN A CA 1
ATOM 883 C C . GLN A 1 112 ? -1.263 4.147 34.942 1.00 87.56 112 GLN A C 1
ATOM 885 O O . GLN A 1 112 ? -1.706 5.109 34.319 1.00 87.56 112 GLN A O 1
ATOM 890 N N . GLY A 1 113 ? -2.046 3.202 35.469 1.00 86.31 113 GLY A N 1
ATOM 891 C CA . GLY A 1 113 ? -3.509 3.190 35.336 1.00 86.31 113 GLY A CA 1
ATOM 892 C C . GLY A 1 113 ? -4.046 2.439 34.113 1.00 86.31 113 GLY A C 1
ATOM 893 O O . GLY A 1 113 ? -5.262 2.372 33.951 1.00 86.31 113 GLY A O 1
ATOM 894 N N . PHE A 1 114 ? -3.165 1.861 33.292 1.00 92.12 114 PHE A N 1
ATOM 895 C CA . PHE A 1 114 ? -3.519 0.946 32.206 1.00 92.12 114 PHE A CA 1
ATOM 896 C C . PHE A 1 114 ? -3.244 -0.505 32.600 1.00 92.12 114 PHE A C 1
ATOM 898 O O . PHE A 1 114 ? -2.388 -0.782 33.443 1.00 92.12 114 PHE A O 1
ATOM 905 N N . GLN A 1 115 ? -3.992 -1.427 32.001 1.00 92.75 115 GLN A N 1
ATOM 906 C CA . GLN A 1 115 ? -3.869 -2.852 32.282 1.00 92.75 115 GLN A CA 1
ATOM 907 C C . GLN A 1 115 ? -2.735 -3.480 31.470 1.00 92.75 115 GLN A C 1
ATOM 909 O O . GLN A 1 115 ? -2.479 -3.103 30.324 1.00 92.75 115 GLN A O 1
ATOM 914 N N . GLU A 1 116 ? -2.074 -4.477 32.057 1.00 92.75 116 GLU A N 1
ATOM 915 C CA . GLU A 1 116 ? -1.169 -5.344 31.308 1.00 92.75 116 GLU A CA 1
ATOM 916 C C . GLU A 1 116 ? -1.959 -6.205 30.320 1.00 92.75 116 GLU A C 1
ATOM 918 O O . GLU A 1 116 ? -3.065 -6.663 30.613 1.00 92.75 116 GLU A O 1
ATOM 923 N N . ILE A 1 117 ? -1.375 -6.440 29.146 1.00 93.69 117 ILE A N 1
ATOM 924 C CA . ILE A 1 117 ? -2.015 -7.220 28.088 1.00 93.69 117 ILE A CA 1
ATOM 925 C C . ILE A 1 117 ? -1.477 -8.656 28.057 1.00 93.69 117 ILE A C 1
ATOM 927 O O . ILE A 1 117 ? -0.277 -8.872 28.257 1.00 93.69 117 ILE A O 1
ATOM 931 N N . PRO A 1 118 ? -2.306 -9.654 27.710 1.00 92.88 118 PRO A N 1
ATOM 932 C CA . PRO A 1 118 ? -1.814 -10.987 27.394 1.00 92.88 118 PRO A CA 1
ATOM 933 C C . PRO A 1 118 ? -1.066 -10.950 26.051 1.00 92.88 118 PRO A C 1
ATOM 935 O O . PRO A 1 118 ? -1.665 -10.986 24.973 1.00 92.88 118 PRO A O 1
ATOM 938 N N . GLU A 1 119 ? 0.268 -10.860 26.103 1.00 93.44 119 GLU A N 1
ATOM 939 C CA . GLU A 1 119 ? 1.105 -10.615 24.920 1.00 93.44 119 GLU A CA 1
ATOM 940 C C . GLU A 1 119 ? 0.879 -11.614 23.780 1.00 93.44 119 GLU A C 1
ATOM 942 O O . GLU A 1 119 ? 0.886 -11.224 22.609 1.00 93.44 119 GLU A O 1
ATOM 947 N N . GLN A 1 120 ? 0.706 -12.898 24.103 1.00 95.69 120 GLN A N 1
ATOM 948 C CA . GLN A 1 120 ? 0.488 -13.934 23.098 1.00 95.69 120 GLN A CA 1
ATOM 949 C C . GLN A 1 120 ? -0.835 -13.702 22.359 1.00 95.69 120 GLN A C 1
ATOM 951 O O . GLN A 1 120 ? -0.830 -13.562 21.135 1.00 95.69 120 GLN A O 1
ATOM 956 N N . THR A 1 121 ? -1.934 -13.560 23.098 1.00 95.25 121 THR A N 1
ATOM 957 C CA . THR A 1 121 ? -3.274 -13.305 22.556 1.00 95.25 121 THR A CA 1
ATOM 958 C C . THR A 1 121 ? -3.305 -12.016 21.732 1.00 95.25 121 THR A C 1
ATOM 960 O O . THR A 1 121 ? -3.849 -11.987 20.628 1.00 95.25 121 THR A O 1
ATOM 963 N N . PHE A 1 122 ? -2.629 -10.957 22.187 1.00 96.25 122 PHE A N 1
ATOM 964 C CA . PHE A 1 122 ? -2.523 -9.708 21.431 1.00 96.25 122 PHE A CA 1
ATOM 965 C C . PHE A 1 122 ? -1.718 -9.852 20.128 1.00 96.25 122 PHE A C 1
ATOM 967 O O . PHE A 1 122 ? -2.060 -9.263 19.095 1.00 96.25 122 PHE A O 1
ATOM 974 N N . ARG A 1 123 ? -0.623 -10.624 20.140 1.00 96.81 123 ARG A N 1
ATOM 975 C CA . ARG A 1 123 ? 0.160 -10.923 18.927 1.00 96.81 123 ARG A CA 1
ATOM 976 C C . ARG A 1 123 ? -0.657 -11.740 17.930 1.00 96.81 123 ARG A C 1
ATOM 978 O O . ARG A 1 123 ? -0.605 -11.436 16.737 1.00 96.81 123 ARG A O 1
ATOM 985 N N . GLU A 1 124 ? -1.417 -12.718 18.410 1.00 97.38 124 GLU A N 1
ATOM 986 C CA . GLU A 1 124 ? -2.329 -13.525 17.597 1.00 97.38 124 GLU A CA 1
ATOM 987 C C . GLU A 1 124 ? -3.424 -12.652 16.981 1.00 97.38 124 GLU A C 1
ATOM 989 O O . GLU A 1 124 ? -3.537 -12.622 15.760 1.00 97.38 124 GLU A O 1
ATOM 994 N N . PHE A 1 125 ? -4.111 -11.822 17.772 1.00 97.56 125 PHE A N 1
ATOM 995 C CA . PHE A 1 125 ? -5.094 -10.854 17.271 1.00 97.56 125 PHE A CA 1
ATOM 996 C C . PHE A 1 125 ? -4.531 -9.971 16.149 1.00 97.56 125 PHE A C 1
ATOM 998 O O . PHE A 1 125 ? -5.137 -9.845 15.083 1.00 97.56 125 PHE A O 1
ATOM 1005 N N . LYS A 1 126 ? -3.333 -9.398 16.339 1.00 97.62 126 LYS A N 1
ATOM 1006 C CA . LYS A 1 126 ? -2.675 -8.601 15.292 1.00 97.62 126 LYS A CA 1
ATOM 1007 C C . LYS A 1 126 ? -2.471 -9.412 14.017 1.00 97.62 126 LYS A C 1
ATOM 1009 O O . LYS A 1 126 ? -2.759 -8.891 12.941 1.00 97.62 126 LYS A O 1
ATOM 1014 N N . ARG A 1 127 ? -1.955 -10.641 14.121 1.00 97.56 127 ARG A N 1
ATOM 1015 C CA . ARG A 1 127 ? -1.718 -11.521 12.968 1.00 97.56 127 ARG A CA 1
ATOM 1016 C C . ARG A 1 127 ? -3.026 -11.829 12.241 1.00 97.56 127 ARG A C 1
ATOM 1018 O O . ARG A 1 127 ? -3.093 -11.587 11.038 1.00 97.56 127 ARG A O 1
ATOM 1025 N N . GLU A 1 128 ? -4.059 -12.247 12.969 1.00 97.62 128 GLU A N 1
ATOM 1026 C CA . GLU A 1 128 ? -5.372 -12.572 12.403 1.00 97.62 128 GLU A CA 1
ATOM 1027 C C . GLU A 1 128 ? -5.976 -11.374 11.664 1.00 97.62 128 GLU A C 1
ATOM 1029 O O . GLU A 1 128 ? -6.420 -11.520 10.526 1.00 97.62 128 GLU A O 1
ATOM 1034 N N . VAL A 1 129 ? -5.913 -10.160 12.228 1.00 97.62 129 VAL A N 1
ATOM 1035 C CA . VAL A 1 129 ? -6.376 -8.948 11.527 1.00 97.62 129 VAL A CA 1
ATOM 1036 C C . VAL A 1 129 ? -5.575 -8.699 10.248 1.00 97.62 129 VAL A C 1
ATOM 1038 O O . VAL A 1 129 ? -6.155 -8.364 9.212 1.00 97.62 129 VAL A O 1
ATOM 1041 N N . ARG A 1 130 ? -4.245 -8.876 10.270 1.00 96.75 130 ARG A N 1
ATOM 1042 C CA . ARG A 1 130 ? -3.435 -8.676 9.058 1.00 96.75 130 ARG A CA 1
ATOM 1043 C C . ARG A 1 130 ? -3.798 -9.688 7.963 1.00 96.75 130 ARG A C 1
ATOM 1045 O O . ARG A 1 130 ? -3.867 -9.315 6.792 1.00 96.75 130 ARG A O 1
ATOM 1052 N N . GLU A 1 131 ? -3.990 -10.953 8.323 1.00 96.31 131 GLU A N 1
ATOM 1053 C CA . GLU A 1 131 ? -4.185 -12.061 7.379 1.00 96.31 131 GLU A CA 1
ATOM 1054 C C . GLU A 1 131 ? -5.615 -12.172 6.854 1.00 96.31 131 GLU A C 1
ATOM 1056 O O . GLU A 1 131 ? -5.802 -12.353 5.649 1.00 96.31 131 GLU A O 1
ATOM 1061 N N . SER A 1 132 ? -6.609 -12.028 7.729 1.00 96.31 132 SER A N 1
ATOM 1062 C CA . SER A 1 132 ? -8.022 -12.232 7.393 1.00 96.31 132 SER A CA 1
ATOM 1063 C C . SER A 1 132 ? -8.754 -10.952 6.977 1.00 96.31 132 SER A C 1
ATOM 1065 O O . SER A 1 132 ? -9.763 -11.038 6.272 1.00 96.31 132 SER A O 1
ATOM 1067 N N . ILE A 1 133 ? -8.237 -9.772 7.355 1.00 96.81 133 ILE A N 1
ATOM 1068 C CA . ILE A 1 133 ? -8.888 -8.478 7.099 1.00 96.81 133 ILE A CA 1
ATOM 1069 C C . ILE A 1 133 ? -8.043 -7.583 6.183 1.00 96.81 133 ILE A C 1
ATOM 1071 O O . ILE A 1 133 ? -8.455 -7.333 5.051 1.00 96.81 133 ILE A O 1
ATOM 1075 N N . ASP A 1 134 ? -6.858 -7.125 6.615 1.00 96.06 134 ASP A N 1
ATOM 1076 C CA . ASP A 1 134 ? -6.074 -6.131 5.854 1.00 96.06 134 ASP A CA 1
ATOM 1077 C C . ASP A 1 134 ? -5.671 -6.646 4.464 1.00 96.06 134 ASP A C 1
ATOM 1079 O O . ASP A 1 134 ? -5.895 -5.970 3.458 1.00 96.06 134 ASP A O 1
ATOM 1083 N N . ARG A 1 135 ? -5.067 -7.842 4.385 1.00 95.62 135 ARG A N 1
ATOM 1084 C CA . ARG A 1 135 ? -4.566 -8.385 3.114 1.00 95.62 135 ARG A CA 1
ATOM 1085 C C . ARG A 1 135 ? -5.698 -8.651 2.109 1.00 95.62 135 ARG A C 1
ATOM 1087 O O . ARG A 1 135 ? -5.526 -8.274 0.948 1.00 95.62 135 ARG A O 1
ATOM 1094 N N . PRO A 1 136 ? -6.834 -9.272 2.484 1.00 96.38 136 PRO A N 1
ATOM 1095 C CA . PRO A 1 136 ? -7.965 -9.426 1.573 1.00 96.38 136 PRO A CA 1
ATOM 1096 C C . PRO A 1 136 ? -8.569 -8.092 1.130 1.00 96.38 136 PRO A C 1
ATOM 1098 O O . PRO A 1 136 ? -8.745 -7.895 -0.070 1.00 96.38 136 PRO A O 1
ATOM 1101 N N . LEU A 1 137 ? -8.789 -7.144 2.050 1.00 96.19 137 LEU A N 1
ATOM 1102 C CA . LEU A 1 137 ? -9.308 -5.818 1.695 1.00 96.19 137 LEU A CA 1
ATOM 1103 C C . LEU A 1 137 ? -8.374 -5.077 0.734 1.00 96.19 137 LEU A C 1
ATOM 1105 O O . LEU A 1 137 ? -8.838 -4.459 -0.219 1.00 96.19 137 LEU A O 1
ATOM 1109 N N . LEU A 1 138 ? -7.056 -5.171 0.932 1.00 96.06 138 LEU A N 1
ATOM 1110 C CA . LEU A 1 138 ? -6.084 -4.547 0.035 1.00 96.06 138 LEU A CA 1
ATOM 1111 C C . LEU A 1 138 ? -6.139 -5.144 -1.382 1.00 96.06 138 LEU A C 1
ATOM 1113 O O . LEU A 1 138 ? -6.040 -4.398 -2.355 1.00 96.06 138 LEU A O 1
ATOM 1117 N N . LYS A 1 139 ? -6.331 -6.464 -1.504 1.00 96.56 139 LYS A N 1
ATOM 1118 C CA . LYS A 1 139 ? -6.503 -7.145 -2.799 1.00 96.56 139 LYS A CA 1
ATOM 1119 C C . LYS A 1 139 ? -7.787 -6.727 -3.510 1.00 96.56 139 LYS A C 1
ATOM 1121 O O . LYS A 1 139 ? -7.764 -6.529 -4.719 1.00 96.56 139 LYS A O 1
ATOM 1126 N N . GLU A 1 140 ? -8.886 -6.602 -2.771 1.00 95.44 140 GLU A N 1
ATOM 1127 C CA . GLU A 1 140 ? -10.173 -6.147 -3.309 1.00 95.44 140 GLU A CA 1
ATOM 1128 C C . GLU A 1 140 ? -10.106 -4.677 -3.753 1.00 95.44 140 GLU A C 1
ATOM 1130 O O . GLU A 1 140 ? -10.628 -4.310 -4.804 1.00 95.44 140 GLU A O 1
ATOM 1135 N N . MET A 1 141 ? -9.428 -3.840 -2.967 1.00 95.12 141 MET A N 1
ATOM 1136 C CA . MET A 1 141 ? -9.279 -2.410 -3.222 1.00 95.12 141 MET A CA 1
ATOM 1137 C C . MET A 1 141 ? -8.364 -2.116 -4.413 1.00 95.12 141 MET A C 1
ATOM 1139 O O . MET A 1 141 ? -8.667 -1.246 -5.233 1.00 95.12 141 MET A O 1
ATOM 1143 N N . LEU A 1 142 ? -7.240 -2.825 -4.511 1.00 95.88 142 LEU A N 1
ATOM 1144 C CA . LEU A 1 142 ? -6.199 -2.617 -5.517 1.00 95.88 142 LEU A CA 1
ATOM 1145 C C . LEU A 1 142 ? -5.855 -3.931 -6.224 1.00 95.88 142 LEU A C 1
ATOM 1147 O O . LEU A 1 142 ? -4.760 -4.448 -6.019 1.00 95.88 142 LEU A O 1
ATOM 1151 N N . PRO A 1 143 ? -6.750 -4.512 -7.033 1.00 96.12 143 PRO A N 1
ATOM 1152 C CA . PRO A 1 143 ? -6.454 -5.757 -7.737 1.00 96.12 143 PRO A CA 1
ATOM 1153 C C . PRO A 1 143 ? -5.214 -5.626 -8.637 1.00 96.12 143 PRO A C 1
ATOM 1155 O O . PRO A 1 143 ? -4.863 -4.529 -9.082 1.00 96.12 143 PRO A O 1
ATOM 1158 N N . VAL A 1 144 ? -4.554 -6.753 -8.922 1.00 95.81 144 VAL A N 1
ATOM 1159 C CA . VAL A 1 144 ? -3.447 -6.807 -9.896 1.00 95.81 144 VAL A CA 1
ATOM 1160 C C . VAL A 1 144 ? -3.912 -6.217 -11.231 1.00 95.81 144 VAL A C 1
ATOM 1162 O O . VAL A 1 144 ? -5.030 -6.486 -11.664 1.00 95.81 144 VAL A O 1
ATOM 1165 N N . GLY A 1 145 ? -3.068 -5.392 -11.850 1.00 95.12 145 GLY A N 1
ATOM 1166 C CA . GLY A 1 145 ? -3.408 -4.608 -13.041 1.00 95.12 145 GLY A CA 1
ATOM 1167 C C . GLY A 1 145 ? -3.929 -3.198 -12.746 1.00 95.12 145 GLY A C 1
ATOM 1168 O O . GLY A 1 145 ? -4.039 -2.391 -13.663 1.00 95.12 145 GLY A O 1
ATOM 1169 N N . THR A 1 146 ? -4.215 -2.858 -11.483 1.00 96.12 146 THR A N 1
ATOM 1170 C CA . THR A 1 146 ? -4.537 -1.472 -11.107 1.00 96.12 146 THR A CA 1
ATOM 1171 C C . THR A 1 146 ? -3.340 -0.567 -11.379 1.00 96.12 146 THR A C 1
ATOM 1173 O O . THR A 1 146 ? -2.236 -0.882 -10.940 1.00 96.12 146 THR A O 1
ATOM 1176 N N . ILE A 1 147 ? -3.564 0.575 -12.029 1.00 96.94 147 ILE A N 1
ATOM 1177 C CA . ILE A 1 147 ? -2.554 1.627 -12.167 1.00 96.94 147 ILE A CA 1
ATOM 1178 C C . ILE A 1 147 ? -2.685 2.595 -10.991 1.00 96.94 147 ILE A C 1
ATOM 1180 O O . ILE A 1 147 ? -3.774 3.117 -10.742 1.00 96.94 147 ILE A O 1
ATOM 1184 N N . LEU A 1 148 ? -1.587 2.828 -10.276 1.00 97.38 148 LEU A N 1
ATOM 1185 C CA . LEU A 1 148 ? -1.451 3.947 -9.348 1.00 97.38 148 LEU A CA 1
ATOM 1186 C C . LEU A 1 148 ? -0.552 4.999 -9.971 1.00 97.38 148 LEU A C 1
ATOM 1188 O O . LEU A 1 148 ? 0.521 4.667 -10.471 1.00 97.38 148 LEU A O 1
ATOM 1192 N N . ARG A 1 149 ? -0.986 6.255 -9.916 1.00 96.94 149 ARG A N 1
ATOM 1193 C CA . ARG A 1 149 ? -0.266 7.363 -10.542 1.00 96.94 149 ARG A CA 1
ATOM 1194 C C . ARG A 1 149 ? 0.551 8.155 -9.542 1.00 96.94 149 ARG A C 1
ATOM 1196 O O . ARG A 1 149 ? 0.153 8.251 -8.382 1.00 96.94 149 ARG A O 1
ATOM 1203 N N . GLU A 1 150 ? 1.642 8.756 -9.994 1.00 96.38 150 GLU A N 1
ATOM 1204 C CA . GLU A 1 150 ? 2.443 9.688 -9.187 1.00 96.38 150 GLU A CA 1
ATOM 1205 C C . GLU A 1 150 ? 2.970 9.063 -7.877 1.00 96.38 150 GLU A C 1
ATOM 1207 O O . GLU A 1 150 ? 2.903 9.655 -6.793 1.00 96.38 150 GLU A O 1
ATOM 1212 N N . VAL A 1 151 ? 3.479 7.830 -7.947 1.00 98.12 151 VAL A N 1
ATOM 1213 C CA . VAL A 1 151 ? 4.197 7.233 -6.817 1.00 98.12 151 VAL A CA 1
ATOM 1214 C C . VAL A 1 151 ? 5.552 7.914 -6.699 1.00 98.12 151 VAL A C 1
ATOM 1216 O O . VAL A 1 151 ? 6.348 7.879 -7.631 1.00 98.12 151 VAL A O 1
ATOM 1219 N N . TRP A 1 152 ? 5.817 8.518 -5.544 1.00 97.88 152 TRP A N 1
ATOM 1220 C CA . TRP A 1 152 ? 7.084 9.170 -5.245 1.00 97.88 152 TRP A CA 1
ATOM 1221 C C . TRP A 1 152 ? 8.066 8.187 -4.613 1.00 97.88 152 TRP A C 1
ATOM 1223 O O . TRP A 1 152 ? 7.739 7.540 -3.612 1.00 97.88 152 TRP A O 1
ATOM 1233 N N . TRP A 1 153 ? 9.271 8.076 -5.171 1.00 98.19 153 TRP A N 1
ATOM 1234 C CA . TRP A 1 153 ? 10.284 7.121 -4.717 1.00 98.19 153 TRP A CA 1
ATOM 1235 C C . TRP A 1 153 ? 11.144 7.698 -3.594 1.00 98.19 153 TRP A C 1
ATOM 1237 O O . TRP A 1 153 ? 11.830 8.709 -3.751 1.00 98.19 153 TRP A O 1
ATOM 1247 N N . GLU A 1 154 ? 11.098 7.041 -2.435 1.00 97.25 154 GLU A N 1
ATOM 1248 C CA . GLU A 1 154 ? 11.617 7.576 -1.174 1.00 97.25 154 GLU A CA 1
ATOM 1249 C C . GLU A 1 154 ? 12.866 6.853 -0.671 1.00 97.25 154 GLU A C 1
ATOM 1251 O O . GLU A 1 154 ? 13.700 7.477 -0.015 1.00 97.25 154 GLU A O 1
ATOM 1256 N N . ALA A 1 155 ? 12.966 5.540 -0.901 1.00 97.88 155 ALA A N 1
ATOM 1257 C CA . ALA A 1 155 ? 14.004 4.725 -0.286 1.00 97.88 155 ALA A CA 1
ATOM 1258 C C . ALA A 1 155 ? 14.407 3.515 -1.128 1.00 97.88 155 ALA A C 1
ATOM 1260 O O . ALA A 1 155 ? 13.615 2.930 -1.866 1.00 97.88 155 ALA A O 1
ATOM 1261 N N . HIS A 1 156 ? 15.660 3.114 -0.968 1.00 98.12 156 HIS A N 1
ATOM 1262 C CA . HIS A 1 156 ? 16.267 1.948 -1.602 1.00 98.12 156 HIS A CA 1
ATOM 1263 C C . HIS A 1 156 ? 16.522 0.845 -0.575 1.00 98.12 156 HIS A C 1
ATOM 1265 O O . HIS A 1 156 ? 16.983 1.136 0.526 1.00 98.12 156 HIS A O 1
ATOM 1271 N N . ASP A 1 157 ? 16.259 -0.408 -0.956 1.00 95.56 157 ASP A N 1
ATOM 1272 C CA . ASP A 1 157 ? 16.468 -1.671 -0.210 1.00 95.56 157 ASP A CA 1
ATOM 1273 C C . ASP A 1 157 ? 15.676 -1.847 1.089 1.00 95.56 157 ASP A C 1
ATOM 1275 O O . ASP A 1 157 ? 15.287 -2.962 1.438 1.00 95.56 157 ASP A O 1
ATOM 1279 N N . ASP A 1 158 ? 15.370 -0.751 1.767 1.00 91.50 158 ASP A N 1
ATOM 1280 C CA . ASP A 1 158 ? 14.622 -0.700 3.007 1.00 91.50 158 ASP A CA 1
ATOM 1281 C C . ASP A 1 158 ? 13.439 0.263 2.866 1.00 91.50 158 ASP A C 1
ATOM 1283 O O . ASP A 1 158 ? 13.442 1.200 2.070 1.00 91.50 158 ASP A O 1
ATOM 1287 N N 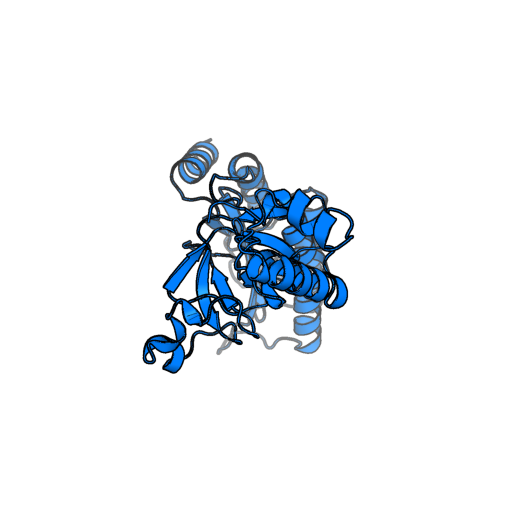. ARG A 1 159 ? 12.403 0.040 3.668 1.00 91.56 159 ARG A N 1
ATOM 1288 C CA . ARG A 1 159 ? 11.182 0.859 3.692 1.00 91.56 159 ARG A CA 1
ATOM 1289 C C . ARG A 1 159 ? 11.398 2.201 4.390 1.00 91.56 159 ARG A C 1
ATOM 1291 O O . ARG A 1 159 ? 10.496 3.042 4.383 1.00 91.56 159 ARG A O 1
ATOM 1298 N N . ILE A 1 160 ? 12.542 2.350 5.055 1.00 92.50 160 ILE A N 1
ATOM 1299 C CA . ILE A 1 160 ? 12.959 3.529 5.804 1.00 92.50 160 ILE A CA 1
ATOM 1300 C C . ILE A 1 160 ? 14.034 4.245 4.993 1.00 92.50 160 ILE A C 1
ATOM 1302 O O . ILE A 1 160 ? 15.085 3.674 4.704 1.00 92.50 160 ILE A O 1
ATOM 1306 N N . ARG A 1 161 ? 13.774 5.513 4.670 1.00 93.56 161 ARG A N 1
ATOM 1307 C CA . ARG A 1 161 ? 14.752 6.388 4.027 1.00 93.56 161 ARG A CA 1
ATOM 1308 C C . ARG A 1 161 ? 15.917 6.637 4.979 1.00 93.56 161 ARG A C 1
ATOM 1310 O O . ARG A 1 161 ? 15.710 7.105 6.100 1.00 93.56 161 ARG A O 1
ATOM 1317 N N . ARG A 1 162 ? 17.131 6.325 4.531 1.00 94.56 162 ARG A N 1
ATOM 1318 C CA . ARG A 1 162 ? 18.353 6.494 5.328 1.00 94.56 162 ARG A CA 1
ATOM 1319 C C . ARG A 1 162 ? 19.064 7.812 4.991 1.00 94.56 162 ARG A C 1
ATOM 1321 O O . ARG A 1 162 ? 18.912 8.281 3.862 1.00 94.56 162 ARG A O 1
ATOM 1328 N N . PRO A 1 163 ? 19.833 8.416 5.917 1.00 96.38 163 PRO A N 1
ATOM 1329 C CA . PRO A 1 163 ? 20.524 9.685 5.669 1.00 96.38 163 PRO A CA 1
ATOM 1330 C C . PRO A 1 163 ? 21.432 9.674 4.433 1.00 96.38 163 PRO A C 1
ATOM 1332 O O . PRO A 1 163 ? 21.444 10.638 3.673 1.00 96.38 163 PRO A O 1
ATOM 1335 N N . GLU A 1 164 ? 22.144 8.577 4.179 1.00 96.50 164 GLU A N 1
ATOM 1336 C CA . GLU A 1 164 ? 23.004 8.418 3.005 1.00 96.50 164 GLU A CA 1
ATOM 1337 C C . GLU A 1 164 ? 22.231 8.564 1.686 1.00 96.50 164 GLU A C 1
ATOM 1339 O O . GLU A 1 164 ? 22.735 9.181 0.756 1.00 96.50 164 GLU A O 1
ATOM 1344 N N . GLN A 1 165 ? 20.971 8.120 1.641 1.00 95.94 165 GLN A N 1
ATOM 1345 C CA . GLN A 1 165 ? 20.088 8.226 0.470 1.00 95.94 165 GLN A CA 1
ATOM 1346 C C . GLN A 1 165 ? 19.578 9.658 0.224 1.00 95.94 165 GLN A C 1
ATOM 1348 O O . GLN A 1 165 ? 18.914 9.930 -0.775 1.00 95.94 165 GLN A O 1
ATOM 1353 N N . VAL A 1 166 ? 19.828 10.572 1.165 1.00 94.75 166 VAL A N 1
ATOM 1354 C CA . VAL A 1 166 ? 19.547 12.009 1.033 1.00 94.75 166 VAL A CA 1
ATOM 1355 C C . VAL A 1 166 ? 20.813 12.755 0.618 1.00 94.75 166 VAL A C 1
ATOM 1357 O O . VAL A 1 166 ? 20.769 13.646 -0.229 1.00 94.75 166 VAL A O 1
ATOM 1360 N N . LEU A 1 167 ? 21.934 12.410 1.251 1.00 96.56 167 LEU A N 1
ATOM 1361 C CA . LEU A 1 167 ? 23.184 13.156 1.145 1.00 96.56 167 LEU A CA 1
ATOM 1362 C C . LEU A 1 167 ? 23.986 12.796 -0.106 1.00 96.56 167 LEU A C 1
ATOM 1364 O O . LEU A 1 167 ? 24.625 13.677 -0.676 1.00 96.56 167 LEU A O 1
ATOM 1368 N N . ASP A 1 168 ? 23.953 11.536 -0.536 1.00 97.19 168 ASP A N 1
ATOM 1369 C CA . ASP A 1 168 ? 24.691 11.068 -1.705 1.00 97.19 168 ASP A CA 1
ATOM 1370 C C . ASP A 1 168 ? 23.847 11.244 -2.989 1.00 97.19 168 ASP A C 1
ATOM 1372 O O . ASP A 1 168 ? 22.775 10.642 -3.118 1.00 97.19 168 ASP A O 1
ATOM 1376 N N . PRO A 1 169 ? 24.286 12.074 -3.958 1.00 96.25 169 PRO A N 1
ATOM 1377 C CA . PRO A 1 169 ? 23.590 12.262 -5.229 1.00 96.25 169 PRO A CA 1
ATOM 1378 C C . PRO A 1 169 ? 23.435 10.987 -6.064 1.00 96.25 169 PRO A C 1
ATOM 1380 O O . PRO A 1 169 ? 22.496 10.928 -6.855 1.00 96.25 169 PRO A O 1
ATOM 1383 N N . SER A 1 170 ? 24.281 9.969 -5.864 1.00 96.94 170 SER A N 1
ATOM 1384 C CA . SER A 1 170 ? 24.259 8.725 -6.649 1.00 96.94 170 SER A CA 1
ATOM 1385 C C . SER A 1 170 ? 22.904 8.003 -6.606 1.00 96.94 170 SER A C 1
ATOM 1387 O O . SER A 1 170 ? 22.493 7.375 -7.580 1.00 96.94 170 SER A O 1
ATOM 1389 N N . TYR A 1 171 ? 22.140 8.168 -5.519 1.00 97.38 171 TYR A N 1
ATOM 1390 C CA . TYR A 1 171 ? 20.792 7.606 -5.365 1.00 97.38 171 TYR A CA 1
ATOM 1391 C C . TYR A 1 171 ? 19.732 8.256 -6.268 1.00 97.38 171 TYR A C 1
ATOM 1393 O O . TYR A 1 171 ? 18.623 7.732 -6.380 1.00 97.38 171 TYR A O 1
ATOM 1401 N N . ARG A 1 172 ? 20.050 9.395 -6.891 1.00 97.00 172 ARG A N 1
ATOM 1402 C CA . ARG A 1 172 ? 19.149 10.206 -7.729 1.00 97.00 172 ARG A CA 1
ATOM 1403 C C . ARG A 1 172 ? 19.607 10.280 -9.184 1.00 97.00 172 ARG A C 1
ATOM 1405 O O . ARG A 1 172 ? 18.938 10.893 -10.011 1.00 97.00 172 ARG A O 1
ATOM 1412 N N . GLU A 1 173 ? 20.740 9.669 -9.511 1.00 97.31 173 GLU A N 1
ATOM 1413 C CA . GLU A 1 173 ? 21.234 9.624 -10.881 1.00 97.31 173 GLU A CA 1
ATOM 1414 C C . GLU A 1 173 ? 20.375 8.695 -11.741 1.00 97.31 173 GLU A C 1
ATOM 1416 O O . GLU A 1 173 ? 20.074 7.569 -11.353 1.00 97.31 173 GLU A O 1
ATOM 1421 N N . ALA A 1 174 ? 20.034 9.130 -12.957 1.00 96.06 174 ALA A N 1
ATOM 1422 C CA . ALA A 1 174 ? 19.256 8.322 -13.901 1.00 96.06 174 ALA A CA 1
ATOM 1423 C C . ALA A 1 174 ? 19.938 6.984 -14.258 1.00 96.06 174 ALA A C 1
ATOM 1425 O O . ALA A 1 174 ? 19.266 6.010 -14.585 1.00 96.06 174 ALA A O 1
ATOM 1426 N N . SER A 1 175 ? 21.269 6.916 -14.145 1.00 96.19 175 SER A N 1
ATOM 1427 C CA . SER A 1 175 ? 22.088 5.728 -14.416 1.00 96.19 175 SER A CA 1
ATOM 1428 C C . SER A 1 175 ? 21.752 4.527 -13.521 1.00 96.19 175 SER A C 1
ATOM 1430 O O . SER A 1 175 ? 22.021 3.390 -13.909 1.00 96.19 175 SER A O 1
ATOM 1432 N N . ILE A 1 176 ? 21.157 4.752 -12.342 1.00 97.19 176 ILE A N 1
ATOM 1433 C CA . ILE A 1 176 ? 20.778 3.677 -11.417 1.00 97.19 176 ILE A CA 1
ATOM 1434 C C . ILE A 1 176 ? 19.482 2.967 -11.836 1.00 97.19 176 ILE A C 1
ATOM 1436 O O . ILE A 1 176 ? 19.174 1.895 -11.311 1.00 97.19 176 ILE A O 1
ATOM 1440 N N . HIS A 1 177 ? 18.703 3.549 -12.754 1.00 98.06 177 HIS A N 1
ATOM 1441 C CA . HIS A 1 177 ? 17.385 3.037 -13.119 1.00 98.06 177 HIS A CA 1
ATOM 1442 C C . HIS A 1 177 ? 17.466 1.614 -13.683 1.00 98.06 177 HIS A C 1
ATOM 1444 O O . HIS A 1 177 ? 18.224 1.312 -14.602 1.00 98.06 177 HIS A O 1
ATOM 1450 N N . GLY A 1 178 ? 16.697 0.708 -13.086 1.00 97.81 178 GLY A N 1
ATOM 1451 C CA . GLY A 1 178 ? 16.671 -0.704 -13.442 1.00 97.81 178 GLY A CA 1
ATOM 1452 C C . GLY A 1 178 ? 17.839 -1.534 -12.890 1.00 97.81 178 GLY A C 1
ATOM 1453 O O . GLY A 1 178 ? 17.917 -2.725 -13.213 1.00 97.81 178 GLY A O 1
ATOM 1454 N N . ALA A 1 179 ? 18.724 -0.974 -12.055 1.00 98.00 179 ALA A N 1
ATOM 1455 C CA . ALA A 1 179 ? 19.751 -1.751 -11.359 1.00 98.00 179 ALA A CA 1
ATOM 1456 C C . ALA A 1 179 ? 19.129 -2.743 -10.343 1.00 98.00 179 ALA A C 1
ATOM 1458 O O . ALA A 1 179 ? 17.996 -2.543 -9.891 1.00 98.00 179 ALA A O 1
ATOM 1459 N N . PRO A 1 180 ? 19.835 -3.825 -9.958 1.00 97.62 180 PRO A N 1
ATOM 1460 C CA . PRO A 1 180 ? 19.341 -4.769 -8.955 1.00 97.62 180 PRO A CA 1
ATOM 1461 C C . PRO A 1 180 ? 19.083 -4.114 -7.591 1.00 97.62 180 PRO A C 1
ATOM 1463 O O . PRO A 1 180 ? 19.889 -3.325 -7.103 1.00 97.62 180 PRO A O 1
ATOM 1466 N N . GLY A 1 181 ? 17.974 -4.483 -6.954 1.00 96.94 181 GLY A N 1
ATOM 1467 C CA . GLY A 1 181 ? 17.573 -3.992 -5.635 1.00 96.94 181 GLY A CA 1
ATOM 1468 C C . GLY A 1 181 ? 16.060 -3.850 -5.540 1.00 96.94 181 GLY A C 1
ATOM 1469 O O . GLY A 1 181 ? 15.335 -4.354 -6.392 1.00 96.94 181 GLY A O 1
ATOM 1470 N N . ILE A 1 182 ? 15.580 -3.157 -4.514 1.00 97.94 182 ILE A N 1
ATOM 1471 C CA . ILE A 1 182 ? 14.172 -2.755 -4.408 1.00 97.94 182 ILE A CA 1
ATOM 1472 C C . ILE A 1 182 ? 14.084 -1.254 -4.158 1.00 97.94 182 ILE A C 1
ATOM 1474 O O . ILE A 1 182 ? 14.906 -0.694 -3.428 1.00 97.94 182 ILE A O 1
ATOM 1478 N N . THR A 1 183 ? 13.083 -0.615 -4.752 1.00 98.69 183 THR A N 1
ATOM 1479 C CA . THR A 1 183 ? 12.749 0.784 -4.482 1.00 98.69 183 THR A CA 1
ATOM 1480 C C . THR A 1 183 ? 11.384 0.859 -3.833 1.00 98.69 183 THR A C 1
ATOM 1482 O O . THR A 1 183 ? 10.432 0.217 -4.282 1.00 98.69 183 THR A O 1
ATOM 1485 N N . PHE A 1 184 ? 11.301 1.620 -2.749 1.00 98.50 184 PHE A N 1
ATOM 1486 C CA . PHE A 1 184 ? 10.075 1.875 -2.022 1.00 98.50 184 PHE A CA 1
ATOM 1487 C C . PHE A 1 184 ? 9.612 3.306 -2.249 1.00 98.50 184 PHE A C 1
ATOM 1489 O O . PHE A 1 184 ? 10.401 4.250 -2.202 1.00 98.50 184 PHE A O 1
ATOM 1496 N N . GLY A 1 185 ? 8.312 3.455 -2.460 1.00 97.88 185 GLY A N 1
ATOM 1497 C CA . GLY A 1 185 ? 7.681 4.741 -2.702 1.00 97.88 185 GLY A CA 1
ATOM 1498 C C . GLY A 1 185 ? 6.243 4.773 -2.223 1.00 97.88 185 GLY A C 1
ATOM 1499 O O . GLY A 1 185 ? 5.676 3.747 -1.823 1.00 97.88 185 GLY A O 1
ATOM 1500 N N . ARG A 1 186 ? 5.664 5.970 -2.221 1.00 96.88 186 ARG A N 1
ATOM 1501 C CA . ARG A 1 186 ? 4.277 6.230 -1.828 1.00 96.88 186 ARG A CA 1
ATOM 1502 C C . ARG A 1 186 ? 3.730 7.396 -2.639 1.00 96.88 186 ARG A C 1
ATOM 1504 O O . ARG A 1 186 ? 4.469 8.292 -3.023 1.00 96.88 186 ARG A O 1
ATOM 1511 N N . GLN A 1 187 ? 2.423 7.417 -2.859 1.00 95.44 187 GLN A N 1
ATOM 1512 C CA . GLN A 1 187 ? 1.757 8.637 -3.324 1.00 95.44 187 GLN A CA 1
ATOM 1513 C C . GLN A 1 187 ? 1.745 9.678 -2.201 1.00 95.44 187 GLN A C 1
ATOM 1515 O O . GLN A 1 187 ? 1.688 9.326 -1.020 1.00 95.44 187 GLN A O 1
ATOM 1520 N N . ILE A 1 188 ? 1.739 10.962 -2.551 1.00 90.06 188 ILE A N 1
ATOM 1521 C CA . ILE A 1 188 ? 1.552 12.029 -1.564 1.00 90.06 188 ILE A CA 1
ATOM 1522 C C . ILE A 1 188 ? 0.108 11.976 -1.041 1.00 90.06 188 ILE A C 1
ATOM 1524 O O . ILE A 1 188 ? -0.856 12.036 -1.811 1.00 90.06 188 ILE A O 1
ATOM 1528 N N . GLY A 1 189 ? -0.045 11.862 0.280 1.00 85.69 189 GLY A N 1
ATOM 1529 C CA . GLY A 1 189 ? -1.344 11.810 0.950 1.00 85.69 189 GLY A CA 1
ATOM 1530 C C . GLY A 1 189 ? -1.228 11.557 2.454 1.00 85.69 189 GLY A C 1
ATOM 1531 O O . GLY A 1 189 ? -0.140 11.318 2.972 1.00 85.69 189 GLY A O 1
ATOM 1532 N N . ALA A 1 190 ? -2.360 11.593 3.165 1.00 76.75 190 ALA A N 1
ATOM 1533 C CA . ALA A 1 190 ? -2.393 11.448 4.625 1.00 76.75 190 ALA A CA 1
ATOM 1534 C C . ALA A 1 190 ? -2.008 10.036 5.110 1.00 76.75 190 ALA A C 1
ATOM 1536 O O . ALA A 1 190 ? -1.301 9.879 6.103 1.00 76.75 190 ALA A O 1
ATOM 1537 N N . TYR A 1 191 ? -2.461 8.994 4.406 1.00 83.62 191 TYR A N 1
ATOM 1538 C CA . TYR A 1 191 ? -2.187 7.595 4.753 1.00 83.62 191 TYR A CA 1
ATOM 1539 C C . TYR A 1 191 ? -1.878 6.772 3.500 1.00 83.62 191 TYR A C 1
ATOM 1541 O O . TYR A 1 191 ? -2.653 5.881 3.127 1.00 83.62 191 TYR A O 1
ATOM 1549 N N . PRO A 1 192 ? -0.760 7.054 2.818 1.00 89.19 192 PRO A N 1
ATOM 1550 C CA . PRO A 1 192 ? -0.494 6.454 1.528 1.00 89.19 192 PRO A CA 1
ATOM 1551 C C . PRO A 1 192 ? -0.057 4.992 1.664 1.00 89.19 192 PRO A C 1
ATOM 1553 O O . PRO A 1 192 ? 0.323 4.514 2.740 1.00 89.19 192 PRO A O 1
ATOM 1556 N N . ILE A 1 193 ? -0.183 4.240 0.573 1.00 93.56 193 ILE A N 1
ATOM 1557 C CA . ILE A 1 193 ? 0.191 2.824 0.521 1.00 93.56 193 ILE A CA 1
ATOM 1558 C C . ILE A 1 193 ? 1.678 2.730 0.218 1.00 93.56 193 ILE A C 1
ATOM 1560 O O . ILE A 1 193 ? 2.175 3.408 -0.674 1.00 93.56 193 ILE A O 1
ATOM 1564 N N . LEU A 1 194 ? 2.377 1.871 0.958 1.00 96.62 194 LEU A N 1
ATOM 1565 C CA . LEU A 1 194 ? 3.749 1.526 0.627 1.00 96.62 194 LEU A CA 1
ATOM 1566 C C . LEU A 1 194 ? 3.775 0.675 -0.647 1.00 96.62 194 LEU A C 1
ATOM 1568 O O . LEU A 1 194 ? 3.208 -0.422 -0.667 1.00 96.62 194 LEU A O 1
ATOM 1572 N N . VAL A 1 195 ? 4.470 1.170 -1.662 1.00 98.19 195 VAL A N 1
ATOM 1573 C CA . VAL A 1 195 ? 4.731 0.490 -2.930 1.00 98.19 195 VAL A CA 1
ATOM 1574 C C . VAL A 1 195 ? 6.177 0.019 -2.940 1.00 98.19 195 VAL A C 1
ATOM 1576 O O . VAL A 1 195 ? 7.061 0.774 -2.547 1.00 98.19 195 VAL A O 1
ATOM 1579 N N . GLY A 1 196 ? 6.418 -1.223 -3.354 1.00 98.19 196 GLY A N 1
ATOM 1580 C CA . GLY A 1 196 ? 7.757 -1.749 -3.613 1.00 98.19 196 GLY A CA 1
ATOM 1581 C C . GLY A 1 196 ? 7.899 -2.211 -5.060 1.00 98.19 196 GLY A C 1
ATOM 1582 O O . GLY A 1 196 ? 7.056 -2.966 -5.544 1.00 98.19 196 GLY A O 1
ATOM 1583 N N . VAL A 1 197 ? 8.969 -1.800 -5.731 1.00 98.38 197 VAL A N 1
ATOM 1584 C CA . VAL A 1 197 ? 9.294 -2.201 -7.107 1.00 98.38 197 VAL A CA 1
ATOM 1585 C C . VAL A 1 197 ? 10.646 -2.922 -7.113 1.00 98.38 197 VAL A C 1
ATOM 1587 O O . VAL A 1 197 ? 11.593 -2.394 -6.529 1.00 98.38 197 VAL A O 1
ATOM 1590 N N . PRO A 1 198 ? 10.773 -4.125 -7.711 1.00 97.75 198 PRO A N 1
ATOM 1591 C CA . PRO A 1 198 ? 11.936 -5.003 -7.536 1.00 97.75 198 PRO A CA 1
ATOM 1592 C C . PRO A 1 198 ? 13.133 -4.629 -8.431 1.00 97.75 198 PRO A C 1
ATOM 1594 O O . PRO A 1 198 ? 13.757 -5.487 -9.052 1.00 97.75 198 PRO A O 1
ATOM 1597 N N . TYR A 1 199 ? 13.437 -3.337 -8.513 1.00 98.50 199 TYR A N 1
ATOM 1598 C CA . TYR A 1 199 ? 14.650 -2.781 -9.101 1.00 98.50 199 TYR A CA 1
ATOM 1599 C C . TYR A 1 199 ? 14.858 -1.354 -8.575 1.00 98.50 199 TYR A C 1
ATOM 1601 O O . TYR A 1 199 ? 13.992 -0.782 -7.904 1.00 98.50 199 TYR A O 1
ATOM 1609 N N . LYS A 1 200 ? 16.026 -0.775 -8.843 1.00 98.44 200 LYS A N 1
ATOM 1610 C CA . LYS A 1 200 ? 16.348 0.601 -8.460 1.00 98.44 200 LYS A CA 1
ATOM 1611 C C . LYS A 1 200 ? 15.662 1.613 -9.372 1.00 98.44 200 LYS A C 1
ATOM 1613 O O . LYS A 1 200 ? 15.746 1.500 -10.590 1.00 98.44 200 LYS A O 1
ATOM 1618 N N . ILE A 1 201 ? 15.019 2.609 -8.780 1.00 98.62 201 ILE A N 1
ATOM 1619 C CA . ILE A 1 201 ? 14.478 3.794 -9.453 1.00 98.62 201 ILE A CA 1
ATOM 1620 C C . ILE A 1 201 ? 15.159 5.009 -8.822 1.00 98.62 201 ILE A C 1
ATOM 1622 O O . ILE A 1 201 ? 15.305 5.006 -7.596 1.00 98.62 201 ILE A O 1
ATOM 1626 N N . PRO A 1 202 ? 15.605 6.020 -9.589 1.00 98.44 202 PRO A N 1
ATOM 1627 C CA . PRO A 1 202 ? 16.192 7.225 -9.011 1.00 98.44 202 PRO A CA 1
ATOM 1628 C C . PRO A 1 202 ? 15.272 7.814 -7.936 1.00 98.44 202 PRO A C 1
ATOM 1630 O O . PRO A 1 202 ? 14.082 8.026 -8.170 1.00 98.44 202 PRO A O 1
ATOM 1633 N N . LEU A 1 203 ? 15.798 8.033 -6.733 1.00 98.06 203 LEU A N 1
ATOM 1634 C CA . LEU A 1 203 ? 15.014 8.620 -5.650 1.00 98.06 203 LEU A CA 1
ATOM 1635 C C . LEU A 1 203 ? 14.627 10.059 -5.987 1.00 98.06 203 LEU A C 1
ATOM 1637 O O . LEU A 1 203 ? 15.255 10.703 -6.823 1.00 98.06 203 LEU A O 1
ATOM 1641 N N . GLU A 1 204 ? 13.607 10.572 -5.300 1.00 95.88 204 GLU A N 1
ATOM 1642 C CA . GLU A 1 204 ? 13.081 11.921 -5.550 1.00 95.88 204 GLU A CA 1
ATOM 1643 C C . GLU A 1 204 ? 12.543 12.103 -6.980 1.00 95.88 204 GLU A C 1
ATOM 1645 O O . GLU A 1 204 ? 12.566 13.198 -7.541 1.00 95.88 204 GLU A O 1
ATOM 1650 N N . THR A 1 205 ? 12.042 11.016 -7.563 1.00 97.62 205 THR A N 1
ATOM 1651 C CA . THR A 1 205 ? 11.297 11.023 -8.821 1.00 97.62 205 THR A CA 1
ATOM 1652 C C . THR A 1 205 ? 9.903 10.445 -8.606 1.00 97.62 205 THR A C 1
ATOM 1654 O O . THR A 1 205 ? 9.639 9.765 -7.606 1.00 97.62 205 THR A O 1
ATOM 1657 N N . GLY A 1 206 ? 8.998 10.750 -9.534 1.00 97.56 206 GLY A N 1
ATOM 1658 C CA . GLY A 1 206 ? 7.647 10.208 -9.566 1.00 97.56 206 GLY A CA 1
ATOM 1659 C C . GLY A 1 206 ? 7.439 9.343 -10.801 1.00 97.56 206 GLY A C 1
ATOM 1660 O O . GLY A 1 206 ? 7.866 9.728 -11.888 1.00 97.56 206 GLY A O 1
ATOM 1661 N N . SER A 1 207 ? 6.759 8.210 -10.647 1.00 97.50 207 SER A N 1
ATOM 1662 C CA . SER A 1 207 ? 6.276 7.429 -11.788 1.00 97.50 207 SER A CA 1
ATOM 1663 C C . SER A 1 207 ? 4.943 6.745 -11.500 1.00 97.50 207 SER A C 1
ATOM 1665 O O . SER A 1 207 ? 4.522 6.577 -10.350 1.00 97.50 207 SER A O 1
ATOM 1667 N N . ASP A 1 208 ? 4.255 6.380 -12.577 1.00 98.06 208 ASP A N 1
ATOM 1668 C CA . ASP A 1 208 ? 3.050 5.566 -12.522 1.00 98.06 208 ASP A CA 1
ATOM 1669 C C . ASP A 1 208 ? 3.450 4.094 -12.440 1.00 98.06 208 ASP A C 1
ATOM 1671 O O . ASP A 1 208 ? 4.431 3.668 -13.051 1.00 98.06 208 ASP A O 1
ATOM 1675 N N . ILE A 1 209 ? 2.689 3.294 -11.697 1.00 98.12 209 ILE A N 1
ATOM 1676 C CA . ILE A 1 209 ? 2.961 1.866 -11.531 1.00 98.12 209 ILE A CA 1
ATOM 1677 C C . ILE A 1 209 ? 1.721 1.029 -11.771 1.00 98.12 209 ILE A C 1
ATOM 1679 O O . ILE A 1 209 ? 0.615 1.401 -11.382 1.00 98.12 209 ILE A O 1
ATOM 1683 N N . LEU A 1 210 ? 1.925 -0.155 -12.334 1.00 98.00 210 LEU A N 1
ATOM 1684 C CA . LEU A 1 210 ? 0.939 -1.221 -12.383 1.00 98.00 210 LEU A CA 1
ATOM 1685 C C . LEU A 1 210 ? 1.141 -2.152 -11.184 1.00 98.00 210 LEU A C 1
ATOM 1687 O O . LEU A 1 210 ? 2.247 -2.632 -10.930 1.00 98.00 210 LEU A O 1
ATOM 1691 N N . VAL A 1 211 ? 0.073 -2.426 -10.436 1.00 98.12 211 VAL A N 1
ATOM 1692 C CA . VAL A 1 211 ? 0.089 -3.350 -9.294 1.00 98.12 211 VAL A CA 1
ATOM 1693 C C . VAL A 1 211 ? 0.298 -4.778 -9.792 1.00 98.12 211 VAL A C 1
ATOM 1695 O O . VAL A 1 211 ? -0.510 -5.296 -10.561 1.00 98.12 211 VAL A O 1
ATOM 1698 N N . THR A 1 212 ? 1.341 -5.443 -9.300 1.00 97.25 212 THR A N 1
ATOM 1699 C CA . THR A 1 212 ? 1.706 -6.827 -9.651 1.00 97.25 212 THR A CA 1
ATOM 1700 C C . THR A 1 212 ? 1.499 -7.809 -8.500 1.00 97.25 212 THR A C 1
ATOM 1702 O O . THR A 1 212 ? 1.433 -9.018 -8.720 1.00 97.25 212 THR A O 1
ATOM 1705 N N . GLY A 1 213 ? 1.340 -7.316 -7.269 1.00 96.75 213 GLY A N 1
ATOM 1706 C CA . GLY A 1 213 ? 1.080 -8.166 -6.114 1.00 96.75 213 GLY A CA 1
ATOM 1707 C C . GLY A 1 213 ? 0.854 -7.407 -4.811 1.00 96.75 213 GLY A C 1
ATOM 1708 O O . GLY A 1 213 ? 0.851 -6.177 -4.762 1.00 96.75 213 GLY A O 1
ATOM 1709 N N . HIS A 1 214 ? 0.680 -8.168 -3.729 1.00 96.88 214 HIS A N 1
ATOM 1710 C CA . HIS A 1 214 ? 0.301 -7.649 -2.413 1.00 96.88 214 HIS A CA 1
ATOM 1711 C C . HIS A 1 214 ? 1.110 -8.301 -1.297 1.00 96.88 214 HIS A C 1
ATOM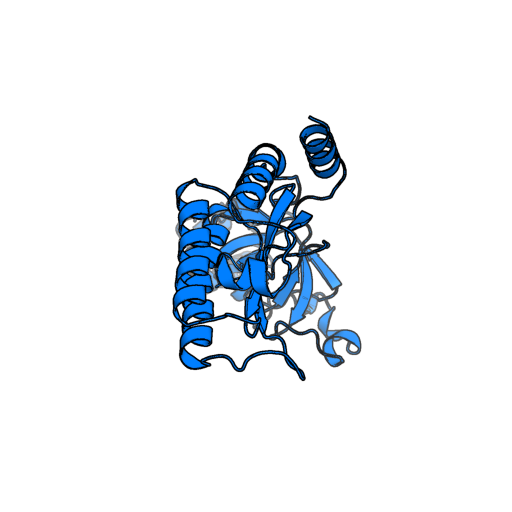 1713 O O . HIS A 1 214 ? 1.130 -9.527 -1.159 1.00 96.88 214 HIS A O 1
ATOM 1719 N N . GLY A 1 215 ? 1.694 -7.465 -0.444 1.00 92.88 215 GLY A N 1
ATOM 1720 C CA . GLY A 1 215 ? 2.096 -7.840 0.906 1.00 92.88 215 GLY A CA 1
ATOM 1721 C C . GLY A 1 215 ? 0.921 -7.751 1.885 1.00 92.88 215 GLY A C 1
ATOM 1722 O O . GLY A 1 215 ? -0.239 -7.645 1.495 1.00 92.88 215 GLY A O 1
ATOM 1723 N N . MET A 1 216 ? 1.223 -7.756 3.185 1.00 89.00 216 MET A N 1
ATOM 1724 C CA . MET A 1 216 ? 0.189 -7.635 4.225 1.00 89.00 216 MET A CA 1
ATOM 1725 C C . MET A 1 216 ? -0.472 -6.251 4.237 1.00 89.00 216 MET A C 1
ATOM 1727 O O . MET A 1 216 ? -1.656 -6.133 4.523 1.00 89.00 216 MET A O 1
ATOM 1731 N N . ARG A 1 217 ? 0.311 -5.195 3.970 1.00 91.00 217 ARG A N 1
ATOM 1732 C CA . ARG A 1 217 ? -0.118 -3.777 3.998 1.00 91.00 217 ARG A CA 1
ATOM 1733 C C . ARG A 1 217 ? 0.612 -2.912 2.970 1.00 91.00 217 ARG A C 1
ATOM 1735 O O . ARG A 1 217 ? 0.733 -1.700 3.129 1.00 91.00 217 ARG A O 1
ATOM 1742 N N . SER A 1 218 ? 1.181 -3.562 1.972 1.00 95.00 218 SER A N 1
ATOM 1743 C CA . SER A 1 218 ? 1.974 -2.949 0.917 1.00 95.00 218 SER A CA 1
ATOM 1744 C C . SER A 1 218 ? 1.604 -3.610 -0.393 1.00 95.00 218 SER A C 1
ATOM 1746 O O . SER A 1 218 ? 1.109 -4.739 -0.400 1.00 95.00 218 SER A O 1
ATOM 1748 N N . ILE A 1 219 ? 1.887 -2.934 -1.490 1.00 97.31 219 ILE A N 1
ATOM 1749 C CA . ILE A 1 219 ? 1.737 -3.493 -2.828 1.00 97.31 219 ILE A CA 1
ATOM 1750 C C . ILE A 1 219 ? 3.103 -3.628 -3.484 1.00 97.31 219 ILE A C 1
ATOM 1752 O O . ILE A 1 219 ? 4.047 -2.911 -3.149 1.00 97.31 219 ILE A O 1
ATOM 1756 N N . THR A 1 220 ? 3.192 -4.577 -4.401 1.00 97.94 220 THR A N 1
ATOM 1757 C CA . THR A 1 220 ? 4.304 -4.699 -5.335 1.00 97.94 220 THR A CA 1
ATOM 1758 C C . THR A 1 220 ? 3.831 -4.192 -6.686 1.00 97.94 220 THR A C 1
ATOM 1760 O O . THR A 1 220 ? 2.666 -4.398 -7.038 1.00 97.94 220 THR A O 1
ATOM 1763 N N . GLY A 1 221 ? 4.708 -3.516 -7.418 1.00 97.62 221 GLY A N 1
ATOM 1764 C CA . GLY A 1 221 ? 4.389 -3.012 -8.745 1.00 97.62 221 GLY A CA 1
ATOM 1765 C C . GLY A 1 221 ? 5.564 -3.048 -9.708 1.00 97.62 221 GLY A C 1
ATOM 1766 O O . GLY A 1 221 ? 6.656 -3.511 -9.372 1.00 97.62 221 GLY A O 1
ATOM 1767 N N . VAL A 1 222 ? 5.297 -2.543 -10.904 1.00 98.19 222 VAL A N 1
ATOM 1768 C CA . VAL A 1 222 ? 6.259 -2.252 -11.970 1.00 98.19 222 VAL A CA 1
ATOM 1769 C C . VAL A 1 222 ? 5.884 -0.905 -12.580 1.00 98.19 222 VAL A C 1
ATOM 1771 O O . VAL A 1 222 ? 4.696 -0.595 -12.653 1.00 98.19 222 VAL A O 1
ATOM 1774 N N . GLU A 1 223 ? 6.865 -0.093 -12.963 1.00 98.06 223 GLU A N 1
ATOM 1775 C CA . GLU A 1 223 ? 6.597 1.203 -13.597 1.00 98.06 223 GLU A CA 1
ATOM 1776 C C . GLU A 1 223 ? 5.910 1.040 -14.944 1.00 98.06 223 GLU A C 1
ATOM 1778 O O . GLU A 1 223 ? 6.226 0.125 -15.695 1.00 98.06 223 GLU A O 1
ATOM 1783 N N . VAL A 1 224 ? 4.979 1.938 -15.243 1.00 97.06 224 VAL A N 1
ATOM 1784 C CA . VAL A 1 224 ? 4.315 2.037 -16.543 1.00 97.06 224 VAL A CA 1
ATOM 1785 C C . VAL A 1 224 ? 5.152 2.911 -17.477 1.00 97.06 224 VAL A C 1
ATOM 1787 O O . VAL A 1 224 ? 5.718 3.912 -17.046 1.00 97.06 224 VAL A O 1
ATOM 1790 N N . GLY A 1 225 ? 5.201 2.552 -18.761 1.00 95.12 225 GLY A N 1
ATOM 1791 C CA . GLY A 1 225 ? 5.921 3.311 -19.787 1.00 95.12 225 GLY A CA 1
ATOM 1792 C C . GLY A 1 225 ? 7.414 2.993 -19.861 1.00 95.12 225 GLY A C 1
ATOM 1793 O O . GLY A 1 225 ? 8.198 3.838 -20.277 1.00 95.12 225 GLY A O 1
ATOM 1794 N N . LEU A 1 226 ? 7.822 1.792 -19.448 1.00 96.31 226 LEU A N 1
ATOM 1795 C CA . LEU A 1 226 ? 9.198 1.326 -19.588 1.00 96.31 226 LEU A CA 1
ATOM 1796 C C . LEU A 1 226 ? 9.524 1.084 -21.069 1.00 96.31 226 LEU A C 1
ATOM 1798 O O . LEU A 1 226 ? 8.949 0.190 -21.691 1.00 96.31 226 LEU A O 1
ATOM 1802 N N . ASP A 1 227 ? 10.474 1.826 -21.634 1.00 95.31 227 ASP A N 1
ATOM 1803 C CA . ASP A 1 227 ? 10.866 1.620 -23.030 1.00 95.31 227 ASP A CA 1
ATOM 1804 C C . ASP A 1 227 ? 11.531 0.249 -23.227 1.00 95.31 227 ASP A C 1
ATOM 1806 O O . ASP A 1 227 ? 12.549 -0.090 -22.617 1.00 95.31 227 ASP A O 1
ATOM 1810 N N . VAL A 1 228 ? 10.969 -0.557 -24.126 1.00 95.38 228 VAL A N 1
ATOM 1811 C CA . VAL A 1 228 ? 11.462 -1.900 -24.452 1.00 95.38 228 VAL A CA 1
ATOM 1812 C C . VAL A 1 228 ? 12.903 -1.880 -24.991 1.00 95.38 228 VAL A C 1
ATOM 1814 O O . VAL A 1 228 ? 13.674 -2.832 -24.789 1.00 95.38 228 VAL A O 1
ATOM 1817 N N . ASN A 1 229 ? 13.304 -0.781 -25.633 1.00 95.19 229 ASN A N 1
ATOM 1818 C CA . ASN A 1 229 ? 14.632 -0.580 -26.202 1.00 95.19 229 ASN A CA 1
ATOM 1819 C C . ASN A 1 229 ? 15.690 -0.166 -25.164 1.00 95.19 229 ASN A C 1
ATOM 1821 O O . ASN A 1 229 ? 16.880 -0.212 -25.472 1.00 95.19 229 ASN A O 1
ATOM 1825 N N . SER A 1 230 ? 15.314 0.123 -23.918 1.00 95.00 230 SER A N 1
ATOM 1826 C CA . SER A 1 230 ? 16.258 0.482 -22.848 1.00 95.00 230 SER A CA 1
ATOM 1827 C C . SER A 1 230 ? 16.075 -0.329 -21.561 1.00 95.00 230 SER A C 1
ATOM 1829 O O . SER A 1 230 ? 17.055 -0.554 -20.848 1.00 95.00 230 SER A O 1
ATOM 1831 N N . ALA A 1 231 ? 14.888 -0.893 -21.320 1.00 96.56 231 ALA A N 1
ATOM 1832 C CA . ALA A 1 231 ? 14.540 -1.604 -20.092 1.00 96.56 231 ALA A CA 1
ATOM 1833 C C . ALA A 1 231 ? 15.556 -2.693 -19.698 1.00 96.56 231 ALA A C 1
ATOM 1835 O O . ALA A 1 231 ? 16.044 -3.487 -20.515 1.00 96.56 231 ALA A O 1
ATOM 1836 N N . THR A 1 232 ? 15.897 -2.762 -18.419 1.00 97.31 232 THR A N 1
ATOM 1837 C CA . THR A 1 232 ? 16.848 -3.737 -17.891 1.00 97.31 232 THR A CA 1
ATOM 1838 C C . THR A 1 232 ? 16.204 -5.111 -17.714 1.00 97.31 232 THR A C 1
ATOM 1840 O O . THR A 1 232 ? 14.984 -5.283 -17.721 1.00 97.31 232 THR A O 1
ATOM 1843 N N . GLN A 1 233 ? 17.038 -6.131 -17.493 1.00 97.56 233 GLN A N 1
ATOM 1844 C CA . GLN A 1 233 ? 16.543 -7.465 -17.154 1.00 97.56 233 GLN A CA 1
ATOM 1845 C C . GLN A 1 233 ? 15.651 -7.449 -15.898 1.00 97.56 233 GLN A C 1
ATOM 1847 O O . GLN A 1 233 ? 14.664 -8.180 -15.861 1.00 97.56 233 GLN A O 1
ATOM 1852 N N . GLN A 1 234 ? 15.977 -6.630 -14.890 1.00 97.94 234 GLN A N 1
ATOM 1853 C CA . GLN A 1 234 ? 15.198 -6.555 -13.647 1.00 97.94 234 GLN A CA 1
ATOM 1854 C C . GLN A 1 234 ? 13.831 -5.908 -13.877 1.00 97.94 234 GLN A C 1
ATOM 1856 O O . GLN A 1 234 ? 12.826 -6.408 -13.377 1.00 97.94 234 GLN A O 1
ATOM 1861 N N . GLN A 1 235 ? 13.782 -4.861 -14.7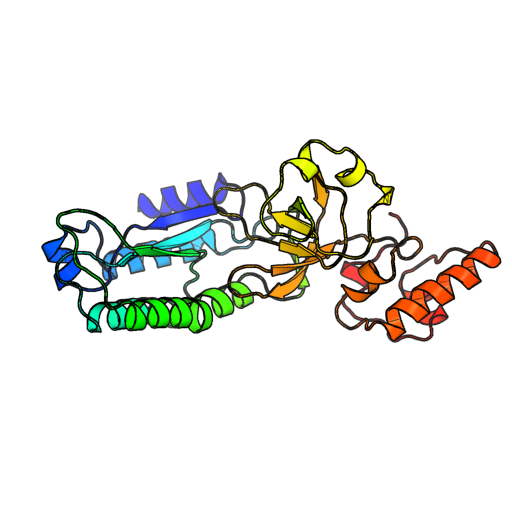02 1.00 97.94 235 GLN A N 1
ATOM 1862 C CA . GLN A 1 235 ? 12.534 -4.228 -15.129 1.00 97.94 235 GLN A CA 1
ATOM 1863 C C . GLN A 1 23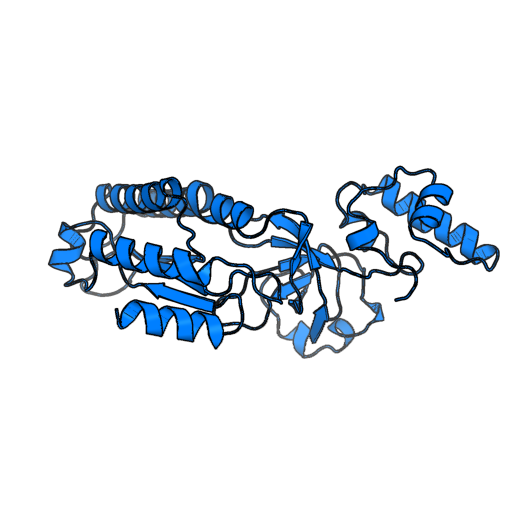5 ? 11.626 -5.215 -15.870 1.00 97.94 235 GLN A C 1
ATOM 1865 O O . GLN A 1 235 ? 10.463 -5.363 -15.505 1.00 97.94 235 GLN A O 1
ATOM 1870 N N . PHE A 1 236 ? 12.162 -5.988 -16.823 1.00 97.50 236 PHE A N 1
ATOM 1871 C CA . PHE A 1 236 ? 11.385 -7.042 -17.483 1.00 97.50 236 PHE A CA 1
ATOM 1872 C C . PHE A 1 236 ? 10.892 -8.114 -16.505 1.00 97.50 236 PHE A C 1
ATOM 1874 O O . PHE A 1 236 ? 9.746 -8.536 -16.599 1.00 97.50 236 PHE A O 1
ATOM 1881 N N . MET A 1 237 ? 11.724 -8.549 -15.553 1.00 96.94 237 MET A N 1
ATOM 1882 C CA . MET A 1 237 ? 11.341 -9.555 -14.552 1.00 96.94 237 MET A CA 1
ATOM 1883 C C . MET A 1 237 ? 10.246 -9.083 -13.587 1.00 96.94 237 MET A C 1
ATOM 1885 O O . MET A 1 237 ? 9.574 -9.917 -12.979 1.00 96.94 237 MET A O 1
ATOM 1889 N N . ALA A 1 238 ? 10.067 -7.771 -13.426 1.00 96.75 238 ALA A N 1
ATOM 1890 C CA . ALA A 1 238 ? 8.999 -7.208 -12.609 1.00 96.75 238 ALA A CA 1
ATOM 1891 C C . ALA A 1 238 ? 7.613 -7.352 -13.265 1.00 96.75 238 ALA A C 1
ATOM 1893 O O . ALA A 1 238 ? 6.596 -7.261 -12.576 1.00 96.75 238 ALA A O 1
ATOM 1894 N N . ILE A 1 239 ? 7.563 -7.595 -14.579 1.00 95.81 239 ILE A N 1
ATOM 1895 C CA . ILE A 1 239 ? 6.321 -7.748 -15.339 1.00 95.81 239 ILE A CA 1
ATOM 1896 C C . ILE A 1 239 ? 5.743 -9.154 -15.106 1.00 95.81 239 ILE A C 1
ATOM 1898 O O . ILE A 1 239 ? 6.437 -10.153 -15.338 1.00 95.81 239 ILE A O 1
ATOM 1902 N N . PRO A 1 240 ? 4.465 -9.277 -14.695 1.00 92.81 240 PRO A N 1
ATOM 1903 C CA . PRO A 1 240 ? 3.818 -10.572 -14.526 1.00 92.81 240 PRO A CA 1
ATOM 1904 C C . PRO A 1 240 ? 3.935 -11.450 -15.780 1.00 92.81 240 PRO A C 1
ATOM 1906 O O . PRO A 1 240 ? 3.651 -11.018 -16.893 1.00 92.81 240 PRO A O 1
ATOM 1909 N N . GLY A 1 241 ? 4.360 -12.702 -15.595 1.00 91.81 241 GLY A N 1
ATOM 1910 C CA . GLY A 1 241 ? 4.555 -13.663 -16.688 1.00 91.81 241 GLY A CA 1
ATOM 1911 C C . GLY A 1 241 ? 5.957 -13.670 -17.311 1.00 91.81 241 GLY A C 1
ATOM 1912 O O . GLY A 1 241 ? 6.289 -14.613 -18.029 1.00 91.81 241 GLY A O 1
ATOM 1913 N N . ILE A 1 242 ? 6.827 -12.704 -16.994 1.00 94.88 242 ILE A N 1
ATOM 1914 C CA . ILE A 1 242 ? 8.199 -12.665 -17.515 1.00 94.88 242 ILE A CA 1
ATOM 1915 C C . ILE A 1 242 ? 9.186 -13.177 -16.461 1.00 94.88 242 ILE A C 1
ATOM 1917 O O . ILE A 1 242 ? 9.629 -12.469 -15.564 1.00 94.88 242 ILE A O 1
ATOM 1921 N N . GLY A 1 243 ? 9.582 -14.444 -16.590 1.00 95.00 243 GLY A N 1
ATOM 1922 C CA . GLY A 1 243 ? 10.649 -15.015 -15.766 1.00 95.00 243 GLY A CA 1
ATOM 1923 C C . GLY A 1 243 ? 12.051 -14.574 -16.205 1.00 95.00 243 GLY A C 1
ATOM 1924 O O . GLY A 1 243 ? 12.252 -14.070 -17.308 1.00 95.00 243 GLY A O 1
ATOM 1925 N N . SER A 1 244 ? 13.061 -14.875 -15.382 1.00 96.44 244 SER A N 1
ATOM 1926 C CA . SER A 1 244 ? 14.473 -14.533 -15.644 1.00 96.44 244 SER A CA 1
ATOM 1927 C C . SER A 1 244 ? 14.977 -14.975 -17.029 1.00 96.44 244 SER A C 1
ATOM 1929 O O . SER A 1 244 ? 15.622 -14.197 -17.734 1.00 96.44 244 SER A O 1
ATOM 1931 N N . LYS A 1 245 ? 14.619 -16.191 -17.475 1.00 96.75 245 LYS A N 1
ATOM 1932 C CA . LYS A 1 245 ? 14.976 -16.697 -18.815 1.00 96.75 245 LYS A CA 1
ATOM 1933 C C . LYS A 1 245 ? 14.337 -15.875 -19.938 1.00 96.75 245 LYS A C 1
ATOM 1935 O O . LYS A 1 245 ? 14.987 -15.622 -20.948 1.00 96.75 245 LYS A O 1
ATOM 1940 N N . SER A 1 246 ? 13.078 -15.476 -19.773 1.00 96.69 246 SER A N 1
ATOM 1941 C CA . SER A 1 246 ? 12.349 -14.664 -20.753 1.00 96.69 246 SER A CA 1
ATOM 1942 C C . SER A 1 246 ? 12.911 -13.243 -20.808 1.00 96.69 246 SER A C 1
ATOM 1944 O O . SER A 1 246 ? 13.232 -12.763 -21.890 1.00 96.69 246 SER A O 1
ATOM 1946 N N . ALA A 1 247 ? 13.159 -12.624 -19.651 1.00 97.25 247 ALA A N 1
ATOM 1947 C CA . ALA A 1 247 ? 13.801 -11.314 -19.560 1.00 97.25 247 ALA A CA 1
ATOM 1948 C C . ALA A 1 247 ? 15.183 -11.301 -20.236 1.00 97.25 247 ALA A C 1
ATOM 1950 O O . ALA A 1 247 ? 15.486 -10.415 -21.033 1.00 97.25 247 ALA A O 1
ATOM 1951 N N . TRP A 1 248 ? 16.004 -12.333 -20.006 1.00 97.50 248 TRP A N 1
ATOM 1952 C CA . TRP A 1 248 ? 17.303 -12.463 -20.672 1.00 97.50 248 TRP A CA 1
ATOM 1953 C C . TRP A 1 248 ? 17.184 -12.590 -22.197 1.00 97.50 248 TRP A C 1
ATOM 1955 O O . TRP A 1 248 ? 17.999 -12.037 -22.940 1.00 97.50 248 TRP A O 1
ATOM 1965 N N . ARG A 1 249 ? 16.163 -13.304 -22.688 1.00 97.56 249 ARG A N 1
ATOM 1966 C CA . ARG A 1 249 ? 15.895 -13.434 -24.128 1.00 97.56 249 ARG A CA 1
ATOM 1967 C C . ARG A 1 249 ? 15.498 -12.102 -24.759 1.00 97.56 249 ARG A C 1
ATOM 1969 O O . ARG A 1 249 ? 15.975 -11.841 -25.858 1.00 97.56 249 ARG A O 1
ATOM 1976 N N . LEU A 1 250 ? 14.708 -11.270 -24.076 1.00 96.88 250 LEU A N 1
ATOM 1977 C CA . LEU A 1 250 ? 14.363 -9.915 -24.531 1.00 96.88 250 LEU A CA 1
ATOM 1978 C C . LEU A 1 250 ? 15.610 -9.031 -24.638 1.00 96.88 250 LEU A C 1
ATOM 1980 O O . LEU A 1 250 ? 15.890 -8.495 -25.707 1.00 96.88 250 LEU A O 1
ATOM 1984 N N . VAL A 1 251 ? 16.430 -8.979 -23.583 1.00 97.25 251 VAL A N 1
ATOM 1985 C CA . VAL A 1 251 ? 17.698 -8.224 -23.587 1.00 97.25 251 VAL A CA 1
ATOM 1986 C C . VAL A 1 251 ? 18.638 -8.717 -24.695 1.00 97.25 251 VAL A C 1
ATOM 1988 O O . VAL A 1 251 ? 19.233 -7.920 -25.420 1.00 97.25 251 VAL A O 1
ATOM 1991 N N . SER A 1 252 ? 18.737 -10.037 -24.880 1.00 96.94 252 SER A N 1
ATOM 1992 C CA . SER A 1 252 ? 19.556 -10.639 -25.939 1.00 96.94 252 SER A CA 1
ATOM 1993 C C . SER A 1 252 ? 19.027 -10.326 -27.343 1.00 96.94 252 SER A C 1
ATOM 1995 O O . SER A 1 252 ? 19.817 -10.094 -28.256 1.00 96.94 252 SER A O 1
ATOM 1997 N N . ALA A 1 253 ? 17.706 -10.350 -27.542 1.00 96.06 253 ALA A N 1
ATOM 1998 C CA . ALA A 1 253 ? 17.078 -10.013 -28.816 1.00 96.06 253 ALA A CA 1
ATOM 1999 C C . ALA A 1 253 ? 17.317 -8.540 -29.161 1.00 96.06 253 ALA A C 1
ATOM 2001 O O . ALA A 1 253 ? 17.766 -8.250 -30.271 1.00 96.06 253 ALA A O 1
ATOM 2002 N N . ARG A 1 254 ? 17.138 -7.644 -28.182 1.00 95.56 254 ARG A N 1
ATOM 2003 C CA . ARG A 1 254 ? 17.469 -6.224 -28.303 1.00 95.56 254 ARG A CA 1
ATOM 2004 C C . ARG A 1 254 ? 18.921 -6.007 -28.713 1.00 95.56 254 ARG A C 1
ATOM 2006 O O . ARG A 1 254 ? 19.175 -5.312 -29.688 1.00 95.56 254 ARG A O 1
ATOM 2013 N N . ALA A 1 255 ? 19.877 -6.626 -28.019 1.00 95.19 255 ALA A N 1
ATOM 2014 C CA . ALA A 1 255 ? 21.299 -6.450 -28.324 1.00 95.19 255 ALA A CA 1
ATOM 2015 C C . ALA A 1 255 ? 21.649 -6.861 -29.769 1.00 95.19 255 ALA A C 1
ATOM 2017 O O . ALA A 1 255 ? 22.447 -6.197 -30.429 1.00 95.19 255 ALA A O 1
ATOM 2018 N N . ARG A 1 256 ? 21.019 -7.925 -30.293 1.00 95.31 256 ARG A N 1
ATOM 2019 C CA . ARG A 1 256 ? 21.191 -8.360 -31.693 1.00 95.31 256 ARG A CA 1
ATOM 2020 C C . ARG A 1 256 ? 20.539 -7.417 -32.703 1.00 95.31 256 ARG A C 1
ATOM 2022 O O . ARG A 1 256 ? 21.046 -7.297 -33.815 1.00 95.31 256 ARG A O 1
ATOM 2029 N N . ALA A 1 257 ? 19.403 -6.812 -32.362 1.00 93.44 257 ALA A N 1
ATOM 2030 C CA . ALA A 1 257 ? 18.752 -5.814 -33.209 1.00 93.44 257 ALA A CA 1
ATOM 2031 C C . ALA A 1 257 ? 19.599 -4.532 -33.262 1.00 93.44 257 ALA A C 1
ATOM 2033 O O . ALA A 1 257 ? 19.970 -4.076 -34.345 1.00 93.44 257 ALA A O 1
ATOM 2034 N N . ALA A 1 258 ? 20.039 -4.049 -32.097 1.00 92.38 258 ALA A N 1
ATOM 2035 C CA . ALA A 1 258 ? 20.895 -2.877 -31.964 1.00 92.38 258 ALA A CA 1
ATOM 2036 C C . ALA A 1 258 ? 22.239 -3.043 -32.693 1.00 92.38 258 ALA A C 1
ATOM 2038 O O . ALA A 1 258 ? 22.691 -2.115 -33.359 1.00 92.38 258 ALA A O 1
ATOM 2039 N N . SER A 1 259 ? 22.850 -4.238 -32.676 1.00 93.50 259 SER A N 1
ATOM 2040 C CA . SER A 1 259 ? 24.089 -4.502 -33.432 1.00 93.50 259 SER A CA 1
ATOM 2041 C C . SER A 1 259 ? 23.912 -4.428 -34.956 1.00 93.50 259 SER A C 1
ATOM 2043 O O . SER A 1 259 ? 24.894 -4.486 -35.692 1.00 93.50 259 SER A O 1
ATOM 2045 N N . ARG A 1 260 ? 22.668 -4.361 -35.440 1.00 93.44 260 ARG A N 1
ATOM 2046 C CA . ARG A 1 260 ? 22.300 -4.158 -36.848 1.00 93.44 260 ARG A CA 1
ATOM 2047 C C . ARG A 1 260 ? 21.750 -2.750 -37.106 1.00 93.44 260 ARG A C 1
ATOM 2049 O O . ARG A 1 260 ? 21.285 -2.492 -38.208 1.00 93.44 260 ARG A O 1
ATOM 2056 N N . GLY A 1 261 ? 21.784 -1.864 -36.108 1.00 90.69 261 GLY A N 1
ATOM 2057 C CA . GLY A 1 261 ? 21.232 -0.511 -36.189 1.00 90.69 261 GLY A CA 1
ATOM 2058 C C . GLY A 1 261 ? 19.702 -0.456 -36.187 1.00 90.69 261 GLY A C 1
ATOM 2059 O O . GLY A 1 261 ? 19.140 0.519 -36.671 1.00 90.69 261 GLY A O 1
ATOM 2060 N N . VAL A 1 262 ? 19.031 -1.497 -35.683 1.00 91.12 262 VAL A N 1
ATOM 2061 C CA . VAL A 1 262 ? 17.564 -1.590 -35.646 1.00 91.12 262 VAL A CA 1
ATOM 2062 C C . VAL A 1 262 ? 17.076 -1.493 -34.200 1.00 91.12 262 VAL A C 1
ATOM 2064 O O . VAL A 1 262 ? 17.556 -2.234 -33.341 1.00 91.12 262 VAL A O 1
ATOM 2067 N N . ALA A 1 263 ? 16.114 -0.606 -33.949 1.00 91.75 263 ALA A N 1
ATOM 2068 C CA . ALA A 1 263 ? 15.321 -0.563 -32.720 1.00 91.75 263 ALA A CA 1
ATOM 2069 C C . ALA A 1 263 ? 13.963 -1.241 -32.953 1.00 91.75 263 ALA A C 1
ATOM 2071 O O . ALA A 1 263 ? 13.515 -1.353 -34.097 1.00 91.75 263 ALA A O 1
ATOM 2072 N N . PHE A 1 264 ? 13.323 -1.712 -31.886 1.00 93.12 264 PHE A N 1
ATOM 2073 C CA . PHE A 1 264 ? 11.959 -2.222 -31.978 1.00 93.12 264 PHE A CA 1
ATOM 2074 C C . PHE A 1 264 ? 10.981 -1.059 -32.132 1.00 93.12 264 PHE A C 1
ATOM 2076 O O . PHE A 1 264 ? 11.056 -0.079 -31.395 1.00 93.12 264 PHE A O 1
ATOM 2083 N N . ASP A 1 265 ? 10.086 -1.197 -33.104 1.00 91.12 265 ASP A N 1
ATOM 2084 C CA . ASP A 1 265 ? 9.004 -0.270 -33.448 1.00 91.12 265 ASP A CA 1
ATOM 2085 C C . ASP A 1 265 ? 7.718 -0.511 -32.642 1.00 91.12 265 ASP A C 1
ATOM 2087 O O . ASP A 1 265 ? 6.799 0.301 -32.670 1.00 91.12 265 ASP A O 1
ATOM 2091 N N . SER A 1 266 ? 7.640 -1.653 -31.962 1.00 92.06 266 SER A N 1
ATOM 2092 C CA . SER A 1 266 ? 6.501 -2.095 -31.168 1.00 92.06 266 SER A CA 1
ATOM 2093 C C . SER A 1 266 ? 6.965 -3.062 -30.082 1.00 92.06 266 SER A C 1
ATOM 2095 O O . SER A 1 266 ? 8.000 -3.733 -30.203 1.00 92.06 266 SER A O 1
ATOM 2097 N N . VAL A 1 267 ? 6.188 -3.165 -29.006 1.00 92.62 267 VAL A N 1
ATOM 2098 C CA . VAL A 1 267 ? 6.478 -4.118 -27.929 1.00 92.62 267 VAL A CA 1
ATOM 2099 C C . VAL A 1 267 ? 6.349 -5.542 -28.481 1.00 92.62 267 VAL A C 1
ATOM 2101 O O . VAL A 1 267 ? 7.183 -6.405 -28.214 1.00 92.62 267 VAL A O 1
ATOM 2104 N N . GLU A 1 268 ? 5.366 -5.791 -29.340 1.00 92.88 268 GLU A N 1
ATOM 2105 C CA . GLU A 1 268 ? 5.112 -7.069 -29.996 1.00 92.88 268 GLU A CA 1
ATOM 2106 C C . GLU A 1 268 ? 6.300 -7.530 -30.843 1.00 92.88 268 GLU A C 1
ATOM 2108 O O . GLU A 1 268 ? 6.675 -8.707 -30.778 1.00 92.88 268 GLU A O 1
ATOM 2113 N N . SER A 1 269 ? 6.941 -6.627 -31.598 1.00 93.56 269 SER A N 1
ATOM 2114 C CA . SER A 1 269 ? 8.106 -6.991 -32.412 1.00 93.56 269 SER A CA 1
ATOM 2115 C C . SER A 1 269 ? 9.300 -7.406 -31.546 1.00 93.56 269 SER A C 1
ATOM 2117 O O . SER A 1 269 ? 10.000 -8.369 -31.888 1.00 93.56 269 SER A O 1
ATOM 2119 N N . ALA A 1 270 ? 9.475 -6.792 -30.370 1.00 93.50 270 ALA A N 1
ATOM 2120 C CA . ALA A 1 270 ? 10.485 -7.202 -29.396 1.00 93.50 270 ALA A CA 1
ATOM 2121 C C . ALA A 1 270 ? 10.244 -8.629 -28.867 1.00 93.50 270 ALA A C 1
ATOM 2123 O O . ALA A 1 270 ? 11.167 -9.456 -28.830 1.00 93.50 270 ALA A O 1
ATOM 2124 N N . PHE A 1 271 ? 9.000 -8.959 -28.505 1.00 95.31 271 PHE A N 1
ATOM 2125 C CA . PHE A 1 271 ? 8.641 -10.300 -28.026 1.00 95.31 271 PHE A CA 1
ATOM 2126 C C . PHE A 1 271 ? 8.730 -11.354 -29.134 1.00 95.31 271 PHE A C 1
ATOM 2128 O O . PHE A 1 271 ? 9.262 -12.448 -28.899 1.00 95.31 271 PHE A O 1
ATOM 2135 N N . ALA A 1 272 ? 8.315 -11.020 -30.360 1.00 94.31 272 ALA A N 1
ATOM 2136 C CA . ALA A 1 272 ? 8.437 -11.905 -31.514 1.00 94.31 272 ALA A CA 1
ATOM 2137 C C . ALA A 1 272 ? 9.912 -12.218 -31.825 1.00 94.31 272 ALA A C 1
ATOM 2139 O O . ALA A 1 272 ? 10.283 -13.383 -32.003 1.00 94.31 272 ALA A O 1
ATOM 2140 N N . ALA A 1 273 ? 10.790 -11.206 -31.795 1.00 93.69 273 ALA A N 1
ATOM 2141 C CA . ALA A 1 273 ? 12.233 -11.375 -31.975 1.00 93.69 273 ALA A CA 1
ATOM 2142 C C . ALA A 1 273 ? 12.866 -12.244 -30.872 1.00 93.69 273 ALA A C 1
ATOM 2144 O O . ALA A 1 273 ? 13.765 -13.051 -31.138 1.00 93.69 273 ALA A O 1
ATOM 2145 N N . ALA A 1 274 ? 12.369 -12.130 -29.638 1.00 94.62 274 ALA A N 1
ATOM 2146 C CA . ALA A 1 274 ? 12.760 -12.986 -28.523 1.00 94.62 274 ALA A CA 1
ATOM 2147 C C . ALA A 1 274 ? 12.138 -14.394 -28.580 1.00 94.62 274 ALA A C 1
ATOM 2149 O O . ALA A 1 274 ? 12.585 -15.276 -27.835 1.00 94.62 274 ALA A O 1
ATOM 2150 N N . ARG A 1 275 ? 11.173 -14.637 -29.483 1.00 94.38 275 ARG A N 1
ATOM 2151 C CA . ARG A 1 275 ? 10.344 -15.852 -29.612 1.00 94.38 275 ARG A CA 1
ATOM 2152 C C . ARG A 1 275 ? 9.587 -16.181 -28.320 1.00 94.38 275 ARG A C 1
ATOM 2154 O O . ARG A 1 275 ? 9.655 -17.314 -27.831 1.00 94.38 275 ARG A O 1
ATOM 2161 N N . LEU A 1 276 ? 8.991 -15.166 -27.711 1.00 93.00 276 LEU A N 1
ATOM 2162 C CA . LEU A 1 276 ? 8.219 -15.267 -26.478 1.00 93.00 276 LEU A CA 1
ATOM 2163 C C . LEU A 1 276 ? 6.744 -15.000 -26.759 1.00 93.00 276 LEU A C 1
ATOM 2165 O O . LEU A 1 276 ? 6.420 -14.236 -27.665 1.00 93.00 276 LEU A O 1
ATOM 2169 N N . ASP A 1 277 ? 5.882 -15.602 -25.947 1.00 89.50 277 ASP A N 1
ATOM 2170 C CA . ASP A 1 277 ? 4.470 -15.238 -25.916 1.00 89.50 277 ASP A CA 1
ATOM 2171 C C . ASP A 1 277 ? 4.318 -13.821 -25.367 1.00 89.50 277 ASP A C 1
ATOM 2173 O O . ASP A 1 277 ? 5.091 -13.393 -24.505 1.00 89.50 277 ASP A O 1
ATOM 2177 N N . PHE A 1 278 ? 3.313 -13.112 -25.867 1.00 84.75 278 PHE A N 1
ATOM 2178 C CA . PHE A 1 278 ? 3.035 -11.733 -25.503 1.00 84.75 278 PHE A CA 1
ATOM 2179 C C . PHE A 1 278 ? 2.111 -11.676 -24.274 1.00 84.75 278 PHE A C 1
ATOM 2181 O O . PHE A 1 278 ? 0.943 -12.063 -24.380 1.00 84.75 278 PHE A O 1
ATOM 2188 N N . PRO A 1 279 ? 2.595 -11.267 -23.084 1.00 84.75 279 PRO A N 1
ATOM 2189 C CA . PRO A 1 279 ? 1.754 -11.223 -21.898 1.00 84.75 279 PRO A CA 1
ATOM 2190 C C . PRO A 1 279 ? 0.819 -10.013 -21.961 1.00 84.75 279 PRO A C 1
ATOM 2192 O O . PRO A 1 279 ? 1.256 -8.914 -22.275 1.00 84.75 279 PRO A O 1
ATOM 2195 N N . ALA A 1 280 ? -0.450 -10.185 -21.580 1.00 83.62 280 ALA A N 1
ATOM 2196 C CA . ALA A 1 280 ? -1.465 -9.123 -21.663 1.00 83.62 280 ALA A CA 1
ATOM 2197 C C . ALA A 1 280 ? -1.101 -7.840 -20.885 1.00 83.62 280 ALA A C 1
ATOM 2199 O O . ALA A 1 280 ? -1.555 -6.753 -21.218 1.00 83.62 280 ALA A O 1
ATOM 2200 N N . THR A 1 281 ? -0.278 -7.954 -19.841 1.00 84.25 281 THR A N 1
ATOM 2201 C 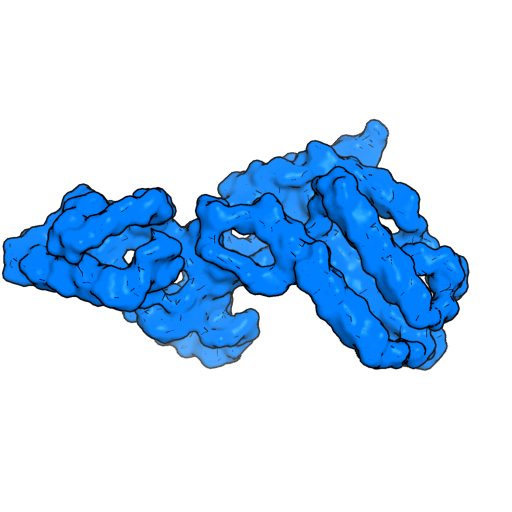CA . THR A 1 281 ? 0.201 -6.810 -19.052 1.00 84.25 281 THR A CA 1
ATOM 2202 C C . THR A 1 281 ? 1.352 -6.054 -19.717 1.00 84.25 281 THR A C 1
ATOM 2204 O O . THR A 1 281 ? 1.677 -4.970 -19.246 1.00 84.25 281 THR A O 1
ATOM 2207 N N . ALA A 1 282 ? 1.989 -6.601 -20.763 1.00 81.69 282 ALA A N 1
ATOM 2208 C CA . ALA A 1 282 ? 3.119 -5.959 -21.438 1.00 81.69 282 ALA A CA 1
ATOM 2209 C C . ALA A 1 282 ? 2.718 -4.628 -22.075 1.00 81.69 282 ALA A C 1
ATOM 2211 O O . ALA A 1 282 ? 3.409 -3.648 -21.836 1.00 81.69 282 ALA A O 1
ATOM 2212 N N . ASP A 1 283 ? 1.579 -4.560 -22.769 1.00 83.75 283 ASP A N 1
ATOM 2213 C CA . ASP A 1 283 ? 1.080 -3.315 -23.386 1.00 83.75 283 ASP A CA 1
ATOM 2214 C C . ASP A 1 283 ? 0.825 -2.198 -22.378 1.00 83.75 283 ASP A C 1
ATOM 2216 O O . ASP A 1 283 ? 0.939 -1.017 -22.680 1.00 83.75 283 ASP A O 1
ATOM 2220 N N . SER A 1 284 ? 0.444 -2.571 -21.156 1.00 86.44 284 SER A N 1
ATOM 2221 C CA . SER A 1 284 ? 0.143 -1.603 -20.100 1.00 86.44 284 SER A CA 1
ATOM 2222 C C . SER A 1 284 ? 1.390 -1.108 -19.371 1.00 86.44 284 SER A C 1
ATOM 2224 O O . SER A 1 284 ? 1.275 -0.228 -18.526 1.00 86.44 284 SER A O 1
ATOM 2226 N N . VAL A 1 285 ? 2.556 -1.708 -19.623 1.00 93.50 285 VAL A N 1
ATOM 2227 C CA . VAL A 1 285 ? 3.783 -1.492 -18.843 1.00 93.50 285 VAL A CA 1
ATOM 2228 C C . VAL A 1 285 ? 4.945 -1.052 -19.725 1.00 93.50 285 VAL A C 1
ATOM 2230 O O . VAL A 1 285 ? 5.726 -0.202 -19.307 1.00 93.50 285 VAL A O 1
ATOM 2233 N N . LEU A 1 286 ? 5.061 -1.608 -20.927 1.00 94.75 286 LEU A N 1
ATOM 2234 C CA . LEU A 1 286 ? 6.126 -1.323 -21.878 1.00 94.75 286 LEU A CA 1
ATOM 2235 C C . LEU A 1 286 ? 5.664 -0.321 -22.937 1.00 94.75 286 LEU A C 1
ATOM 2237 O O . LEU A 1 286 ? 4.498 -0.295 -23.317 1.00 94.75 286 LEU A O 1
ATOM 2241 N N . SER A 1 287 ? 6.601 0.466 -23.449 1.00 92.75 287 SER A N 1
ATOM 2242 C CA . SER A 1 287 ? 6.397 1.381 -24.574 1.00 92.75 287 SER A CA 1
ATOM 2243 C C . SER A 1 287 ? 7.568 1.292 -25.559 1.00 92.75 287 SER A C 1
ATOM 2245 O O . SER A 1 287 ? 8.549 0.582 -25.320 1.00 92.75 287 SER A O 1
ATOM 2247 N N . CYS A 1 288 ? 7.452 1.976 -26.697 1.00 85.38 288 CYS A N 1
ATOM 2248 C CA . CYS A 1 288 ? 8.550 2.175 -27.656 1.00 85.38 288 CYS A CA 1
ATOM 2249 C C . CYS A 1 288 ? 8.941 3.655 -27.815 1.00 85.38 288 CYS A C 1
ATOM 2251 O O . CYS A 1 288 ? 9.850 3.955 -28.582 1.00 85.38 288 CYS A O 1
ATOM 2253 N N . ASP A 1 289 ? 8.283 4.551 -27.067 1.00 66.62 289 ASP A N 1
ATOM 2254 C CA . ASP A 1 289 ? 8.364 6.012 -27.216 1.00 66.62 289 ASP A CA 1
ATOM 2255 C C . ASP A 1 289 ? 8.832 6.733 -25.928 1.00 66.62 289 ASP A C 1
ATOM 2257 O O . ASP A 1 289 ? 8.516 7.910 -25.751 1.00 66.62 289 ASP A O 1
ATOM 2261 N N . ALA A 1 290 ? 9.509 6.047 -24.992 1.00 53.38 290 ALA A N 1
ATOM 2262 C CA . ALA A 1 290 ? 9.891 6.659 -23.704 1.00 53.38 290 ALA A CA 1
ATOM 2263 C C . ALA A 1 290 ? 11.184 7.486 -23.770 1.00 53.38 290 ALA A C 1
ATOM 2265 O O . ALA A 1 290 ? 12.172 7.009 -24.375 1.00 53.38 290 ALA A O 1
#

Radius of gyration: 23.04 Å; chains: 1; bounding box: 53×35×72 Å

pLDDT: mean 94.78, std 4.49, range [53.38, 98.69]

Secondary structure (DSSP, 8-state):
-HHHHHHHHHHHHSPTTEEEEEEEE-S-HHHHHHTT-S--HHHHHHHHHHHHHHH-SB-TTSSBSEEEEEEEEES-TT--HHHHHHHHHHHHHHHHTT---SEEEEEE--STTSPPP-HHHHHHHHHHIIIIIIHHHHHHHS-TT-EEEEEEEEEESSSS--THHHH-GGGG-GGGTT-SS-EEEE-SSSSPPEEEESS---TT-EEEEEEEEE-SSEEEEEESSEETTT--HHHHHTSTT--HHHHHHHHHHHHHHHTTT---SSHHHHHHHHT----TTSTTTEES--